Protein AF-A0A0B8PIU2-F1 (afdb_monomer_lite)

Structure (mmCIF, N/CA/C/O backbone):
data_AF-A0A0B8PIU2-F1
#
_entry.id   AF-A0A0B8PIU2-F1
#
loop_
_atom_site.group_PDB
_atom_site.id
_atom_site.type_symbol
_atom_site.label_atom_id
_atom_site.label_alt_id
_atom_site.label_comp_id
_atom_site.label_asym_id
_atom_site.label_entity_id
_atom_site.label_seq_id
_atom_site.pdbx_PDB_ins_code
_atom_site.Cartn_x
_atom_site.Cartn_y
_atom_site.Cartn_z
_atom_site.occupancy
_atom_site.B_iso_or_equiv
_atom_site.auth_seq_id
_atom_site.auth_comp_id
_atom_site.auth_asym_id
_atom_site.aut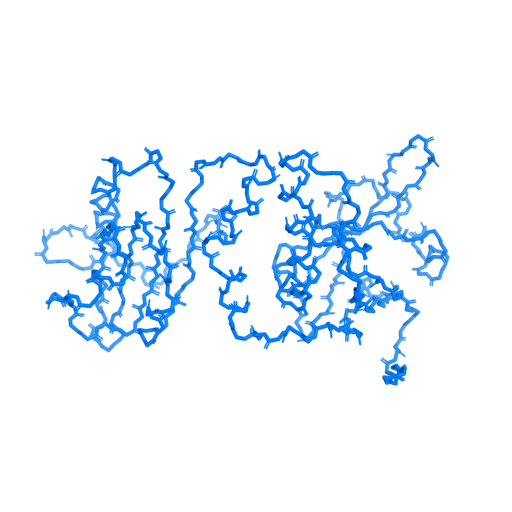h_atom_id
_atom_site.pdbx_PDB_model_num
ATOM 1 N N . MET A 1 1 ? 26.430 -16.589 -3.546 1.00 54.09 1 MET A N 1
ATOM 2 C CA . MET A 1 1 ? 25.134 -16.242 -4.159 1.00 54.09 1 MET A CA 1
ATOM 3 C C . MET A 1 1 ? 25.138 -16.872 -5.537 1.00 54.09 1 MET A C 1
ATOM 5 O O . MET A 1 1 ? 26.042 -16.561 -6.299 1.00 54.09 1 MET A O 1
ATOM 9 N N . ASN A 1 2 ? 24.244 -17.823 -5.802 1.00 61.69 2 ASN A N 1
ATOM 10 C CA . ASN A 1 2 ? 24.264 -18.578 -7.055 1.00 61.69 2 ASN A CA 1
ATOM 11 C C . ASN A 1 2 ? 23.343 -17.903 -8.068 1.00 61.69 2 ASN A C 1
ATOM 13 O O . ASN A 1 2 ? 22.276 -17.410 -7.697 1.00 61.69 2 ASN A O 1
ATOM 17 N N . GLU A 1 3 ? 23.759 -17.872 -9.331 1.00 77.50 3 GLU A N 1
ATOM 18 C CA . GLU A 1 3 ? 22.865 -17.452 -10.402 1.00 77.50 3 GLU A CA 1
ATOM 19 C C . GLU A 1 3 ? 21.640 -18.366 -10.457 1.00 77.50 3 GLU A C 1
ATOM 21 O O . GLU A 1 3 ? 21.721 -19.572 -10.209 1.00 77.50 3 GLU A O 1
ATOM 26 N N . ARG A 1 4 ? 20.484 -17.768 -10.750 1.00 81.81 4 ARG A N 1
ATOM 27 C CA . ARG A 1 4 ? 19.237 -18.508 -10.918 1.00 81.81 4 ARG A CA 1
ATOM 28 C C . ARG A 1 4 ? 19.313 -19.362 -12.177 1.00 81.81 4 ARG A C 1
ATOM 30 O O . ARG A 1 4 ? 19.691 -18.867 -13.233 1.00 81.81 4 ARG A O 1
ATOM 37 N N . SER A 1 5 ? 18.899 -20.618 -12.058 1.00 81.75 5 SER A N 1
ATOM 38 C CA . SER A 1 5 ? 18.760 -21.556 -13.175 1.00 81.75 5 SER A CA 1
ATOM 39 C C . SER A 1 5 ? 17.309 -21.722 -13.644 1.00 81.75 5 SER A C 1
ATOM 41 O O . SER A 1 5 ? 17.068 -22.323 -14.684 1.00 81.75 5 SER A O 1
ATOM 43 N N . ASP A 1 6 ? 16.336 -21.170 -12.913 1.00 86.50 6 ASP A N 1
ATOM 44 C CA . ASP A 1 6 ? 14.891 -21.272 -13.161 1.00 86.50 6 ASP A CA 1
ATOM 45 C C . ASP A 1 6 ? 14.339 -20.106 -14.013 1.00 86.50 6 ASP A C 1
ATOM 47 O O . ASP A 1 6 ? 13.275 -19.543 -13.731 1.00 86.50 6 ASP A O 1
ATOM 51 N N . ILE A 1 7 ? 15.093 -19.710 -15.041 1.00 88.25 7 ILE A N 1
ATOM 52 C CA . ILE A 1 7 ? 14.736 -18.621 -15.959 1.00 88.25 7 ILE A CA 1
ATOM 53 C C . ILE A 1 7 ? 13.899 -19.197 -17.108 1.00 88.25 7 ILE A C 1
ATOM 55 O O . ILE A 1 7 ? 14.338 -20.111 -17.802 1.00 88.25 7 ILE A O 1
ATOM 59 N N . GLU A 1 8 ? 12.695 -18.662 -1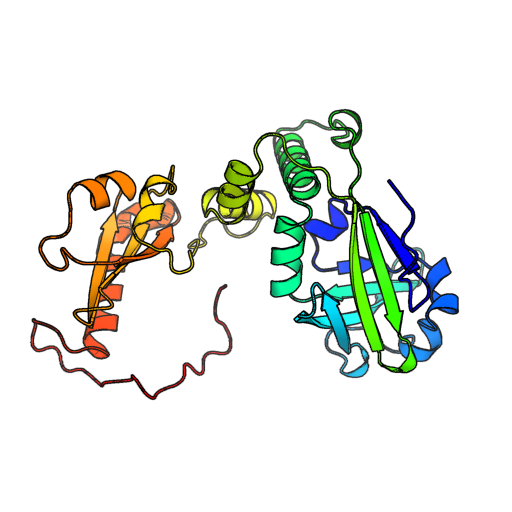7.311 1.00 89.69 8 GLU A N 1
ATOM 60 C CA . GLU A 1 8 ? 11.756 -19.123 -18.346 1.00 89.69 8 GLU A CA 1
ATOM 61 C C . GLU A 1 8 ? 11.767 -18.222 -19.587 1.00 89.69 8 GLU A C 1
ATOM 63 O O . GLU A 1 8 ? 11.553 -18.702 -20.700 1.00 89.69 8 GLU A O 1
ATOM 68 N N . PHE A 1 9 ? 12.011 -16.920 -19.409 1.00 93.31 9 PHE A N 1
ATOM 69 C CA . PHE A 1 9 ? 12.046 -15.936 -20.498 1.00 93.31 9 PHE A CA 1
ATOM 70 C C . PHE A 1 9 ? 13.278 -15.031 -20.381 1.00 93.31 9 PHE A C 1
ATOM 72 O O . PHE A 1 9 ? 13.895 -14.975 -19.316 1.00 93.31 9 PHE A O 1
ATOM 79 N N . PRO A 1 10 ? 13.641 -14.278 -21.439 1.00 93.00 10 PRO A N 1
ATOM 80 C CA . PRO A 1 10 ? 14.762 -13.353 -21.364 1.00 93.00 10 PRO A CA 1
ATOM 81 C C . PRO A 1 10 ? 14.628 -12.395 -20.177 1.00 93.00 10 PRO A C 1
ATOM 83 O O . PRO A 1 10 ? 13.580 -11.773 -19.972 1.00 93.00 10 PRO A O 1
ATOM 86 N N . ILE A 1 11 ? 15.701 -12.299 -19.398 1.00 94.38 11 ILE A N 1
ATOM 87 C CA . ILE A 1 11 ? 15.704 -11.674 -18.079 1.00 94.38 11 ILE A CA 1
ATOM 88 C C . ILE A 1 11 ? 16.286 -10.262 -18.125 1.00 94.38 11 ILE A C 1
ATOM 90 O O . ILE A 1 11 ? 17.325 -10.000 -18.729 1.00 94.38 11 ILE A O 1
ATOM 94 N N . TRP A 1 12 ? 15.643 -9.352 -17.407 1.00 95.75 12 TRP A N 1
ATOM 95 C CA . TRP A 1 12 ? 16.200 -8.072 -17.013 1.00 95.75 12 TRP A CA 1
ATOM 96 C C . TRP A 1 12 ? 16.456 -8.083 -15.513 1.00 95.75 12 TRP A C 1
ATOM 98 O O . TRP A 1 12 ? 15.529 -7.958 -14.711 1.00 95.75 12 TRP A O 1
ATOM 108 N N . ARG A 1 13 ? 17.729 -8.182 -15.124 1.00 94.75 13 ARG A N 1
ATOM 109 C CA . ARG A 1 13 ? 18.128 -7.939 -13.738 1.00 94.75 13 ARG A CA 1
ATOM 110 C C . ARG A 1 13 ? 18.148 -6.439 -13.482 1.00 94.75 13 ARG A C 1
ATOM 112 O O . ARG A 1 13 ? 19.084 -5.734 -13.866 1.00 94.75 13 ARG A O 1
ATOM 119 N N . LYS A 1 14 ? 17.095 -5.937 -12.850 1.00 94.12 14 LYS A N 1
ATOM 120 C CA . LYS A 1 14 ? 16.961 -4.531 -12.490 1.00 94.12 14 LYS A CA 1
ATOM 121 C C . LYS A 1 14 ? 17.438 -4.311 -11.059 1.00 94.12 14 LYS A C 1
ATOM 123 O O . LYS A 1 14 ? 16.937 -4.922 -10.119 1.00 94.12 14 LYS A O 1
ATOM 128 N N . LYS A 1 15 ? 18.344 -3.349 -10.882 1.00 93.38 15 LYS A N 1
ATOM 129 C CA . LYS A 1 15 ? 18.607 -2.755 -9.571 1.00 93.38 15 LYS A CA 1
ATOM 130 C C . LYS A 1 15 ? 17.340 -2.086 -9.037 1.00 93.38 15 LYS A C 1
ATOM 132 O O . LYS A 1 15 ? 16.718 -1.266 -9.726 1.00 93.38 15 LYS A O 1
ATOM 137 N N . VAL A 1 16 ? 17.010 -2.395 -7.791 1.00 92.12 16 VAL A N 1
ATOM 138 C CA . VAL A 1 16 ? 15.945 -1.737 -7.042 1.00 92.12 16 VAL A CA 1
ATOM 139 C C . VAL A 1 16 ? 16.485 -0.437 -6.454 1.00 92.12 16 VAL A C 1
ATOM 141 O O . VAL A 1 16 ? 17.191 -0.424 -5.448 1.00 92.12 16 VAL A O 1
ATOM 144 N N . ASP A 1 17 ? 16.180 0.655 -7.146 1.00 84.81 17 ASP A N 1
ATOM 145 C CA . ASP A 1 17 ? 16.618 2.013 -6.841 1.00 84.81 17 ASP A CA 1
ATOM 146 C C . ASP A 1 17 ? 15.439 2.900 -6.408 1.00 84.81 17 ASP A C 1
ATOM 148 O O . ASP A 1 17 ? 14.273 2.489 -6.413 1.00 84.81 17 ASP A O 1
ATOM 152 N N . GLN A 1 18 ? 15.747 4.153 -6.063 1.00 80.38 18 GLN A N 1
ATOM 153 C CA . GLN A 1 18 ? 14.740 5.154 -5.722 1.00 80.38 18 GLN A CA 1
ATOM 154 C C . GLN A 1 18 ? 13.667 5.300 -6.811 1.00 80.38 18 GLN A C 1
ATOM 156 O O . GLN A 1 18 ? 12.502 5.471 -6.471 1.00 80.38 18 GLN A O 1
ATOM 161 N N . SER A 1 19 ? 14.010 5.227 -8.103 1.00 77.12 19 SER A N 1
ATOM 162 C CA . SER A 1 19 ? 13.018 5.399 -9.176 1.00 77.12 19 SER A CA 1
ATOM 163 C C . SER A 1 19 ? 11.982 4.273 -9.173 1.00 77.12 19 SER A C 1
ATOM 165 O O . SER A 1 19 ? 10.790 4.541 -9.268 1.00 77.12 19 SER A O 1
ATOM 167 N N . PHE A 1 20 ? 12.421 3.033 -8.949 1.00 84.88 20 PHE A N 1
ATOM 168 C CA . PHE A 1 20 ? 11.558 1.852 -8.900 1.00 84.88 20 PHE A CA 1
ATOM 169 C C . PHE A 1 20 ? 10.649 1.805 -7.666 1.00 84.88 20 PHE A C 1
ATOM 171 O O . PHE A 1 20 ? 9.551 1.255 -7.722 1.00 84.88 20 PHE A O 1
ATOM 178 N N . LEU A 1 21 ? 11.115 2.352 -6.538 1.00 83.94 21 LEU A N 1
ATOM 179 C CA . LEU A 1 21 ? 10.380 2.338 -5.269 1.00 83.94 21 LEU A CA 1
ATOM 180 C C . LEU A 1 21 ? 9.580 3.616 -5.010 1.00 83.94 21 LEU A C 1
ATOM 182 O O . LEU A 1 21 ? 8.589 3.568 -4.280 1.00 83.94 21 LEU A O 1
ATOM 186 N N . LYS A 1 22 ? 9.958 4.746 -5.608 1.00 74.62 22 LYS A N 1
ATOM 187 C CA . LYS A 1 22 ? 9.197 5.999 -5.537 1.00 74.62 22 LYS A CA 1
ATOM 188 C C . LYS A 1 22 ? 8.078 6.001 -6.566 1.00 74.62 22 LYS A C 1
ATOM 190 O O . LYS A 1 22 ? 6.918 6.236 -6.227 1.00 74.62 22 LYS A O 1
ATOM 195 N N . GLU A 1 23 ? 8.423 5.734 -7.819 1.00 77.69 23 GLU A N 1
ATOM 196 C CA . GLU A 1 23 ? 7.477 5.771 -8.920 1.00 77.69 23 GLU A CA 1
ATOM 197 C C . GLU A 1 23 ? 6.912 4.374 -9.160 1.00 77.69 23 GLU A C 1
ATOM 199 O O . GLU A 1 23 ? 7.618 3.372 -9.137 1.00 77.69 23 GLU A O 1
ATOM 204 N N . LYS A 1 24 ? 5.614 4.297 -9.458 1.00 85.06 24 LYS A N 1
ATOM 205 C CA . LYS A 1 24 ? 4.961 3.059 -9.918 1.00 85.06 24 LYS A CA 1
ATOM 206 C C . LYS A 1 24 ? 5.300 2.741 -11.378 1.00 85.06 24 LYS A C 1
ATOM 208 O O . LYS A 1 24 ? 4.487 2.148 -12.081 1.00 85.06 24 LYS A O 1
ATOM 213 N N . VAL A 1 25 ? 6.435 3.244 -11.861 1.00 89.62 25 VAL A N 1
ATOM 214 C CA . VAL A 1 25 ? 6.839 3.264 -13.264 1.00 89.62 25 VAL A CA 1
ATOM 215 C C . VAL A 1 25 ? 8.345 3.077 -13.348 1.00 89.62 25 VAL A C 1
ATOM 217 O O . VAL A 1 25 ? 9.104 3.718 -12.630 1.00 89.62 25 VAL A O 1
ATOM 220 N N . THR A 1 26 ? 8.794 2.235 -14.270 1.00 91.56 26 THR A N 1
ATOM 221 C CA . THR A 1 26 ? 10.205 2.106 -14.616 1.00 91.56 26 THR A CA 1
ATOM 222 C C . THR A 1 26 ? 10.380 2.075 -16.134 1.00 91.56 26 THR A C 1
ATOM 224 O O . THR A 1 26 ? 9.565 1.468 -16.833 1.00 91.56 26 THR A O 1
ATOM 227 N N . PRO A 1 27 ? 11.384 2.765 -16.698 1.00 93.19 27 PRO A N 1
ATOM 228 C CA . PRO A 1 27 ? 11.634 2.694 -18.129 1.00 93.19 27 PRO A CA 1
ATOM 229 C C . PRO A 1 27 ? 12.244 1.342 -18.502 1.00 93.19 27 PRO A C 1
ATOM 231 O O . PRO A 1 27 ? 13.207 0.917 -17.869 1.00 93.19 27 PRO A O 1
ATOM 234 N N . ILE A 1 28 ? 11.722 0.696 -19.547 1.00 94.62 28 ILE A N 1
ATOM 235 C CA . ILE A 1 28 ? 12.320 -0.523 -20.103 1.00 94.62 28 ILE A CA 1
ATOM 236 C C . ILE A 1 28 ? 13.555 -0.120 -20.928 1.00 94.62 28 ILE A C 1
ATOM 238 O O . ILE A 1 28 ? 13.409 0.650 -21.888 1.00 94.62 28 ILE A O 1
ATOM 242 N N . PRO A 1 29 ? 14.761 -0.619 -20.593 1.00 94.12 29 PRO A N 1
ATOM 243 C CA . PRO A 1 29 ? 15.977 -0.369 -21.359 1.00 94.12 29 PRO A CA 1
ATOM 244 C C . PRO A 1 29 ? 15.828 -0.691 -22.849 1.00 94.12 29 PRO A C 1
ATOM 246 O O . PRO A 1 29 ? 15.264 -1.720 -23.206 1.00 94.12 29 PRO A O 1
ATOM 249 N N . LYS A 1 30 ? 16.399 0.148 -23.725 1.00 93.62 30 LYS A N 1
ATOM 250 C CA . LYS A 1 30 ? 16.319 -0.035 -25.188 1.00 93.62 30 LYS A CA 1
ATOM 251 C C . LYS A 1 30 ? 16.832 -1.392 -25.668 1.00 93.62 30 LYS A C 1
ATOM 253 O O . LYS A 1 30 ? 16.273 -1.950 -26.600 1.00 93.62 30 LYS A O 1
ATOM 258 N N . TRP A 1 31 ? 17.858 -1.939 -25.016 1.00 94.62 31 TRP A N 1
ATOM 259 C CA . TRP A 1 31 ? 18.416 -3.241 -25.389 1.00 94.62 31 TRP A CA 1
ATOM 260 C C . TRP A 1 31 ? 17.410 -4.393 -25.219 1.00 94.62 31 TRP A C 1
ATOM 262 O O . TRP A 1 31 ? 17.519 -5.396 -25.913 1.00 94.62 31 TRP A O 1
ATOM 272 N N . LEU A 1 32 ? 16.399 -4.238 -24.354 1.00 95.94 32 LEU A N 1
ATOM 273 C CA . LEU A 1 32 ? 15.335 -5.229 -24.173 1.00 95.94 32 LEU A CA 1
ATOM 274 C C . LEU A 1 32 ? 14.224 -5.117 -25.209 1.00 95.94 32 LEU A C 1
ATOM 276 O O . LEU A 1 32 ? 13.432 -6.041 -25.333 1.00 95.94 32 LEU A O 1
ATOM 280 N N . TRP A 1 33 ? 14.127 -4.008 -25.942 1.00 95.06 33 TRP A N 1
ATOM 281 C CA . TRP A 1 33 ? 13.032 -3.806 -26.887 1.00 95.06 33 TRP A CA 1
ATOM 282 C C . TRP A 1 33 ? 12.983 -4.879 -27.978 1.00 95.06 33 TRP A C 1
ATOM 284 O O . TRP A 1 33 ? 11.910 -5.463 -28.136 1.00 95.06 33 TRP A O 1
ATOM 294 N N . PRO A 1 34 ? 14.096 -5.219 -28.661 1.00 95.06 34 PRO A N 1
ATOM 295 C CA . PRO A 1 34 ? 14.089 -6.332 -29.607 1.00 95.06 34 PRO A CA 1
ATOM 296 C C . PRO A 1 34 ? 13.946 -7.689 -28.903 1.00 95.06 34 PRO A C 1
ATOM 298 O O . PRO A 1 34 ? 13.254 -8.568 -29.401 1.00 95.06 34 PRO A O 1
ATOM 301 N N . VAL A 1 35 ? 14.538 -7.857 -27.714 1.00 95.12 35 VAL A N 1
ATOM 302 C CA . VAL A 1 35 ? 14.536 -9.130 -26.964 1.00 95.12 35 VAL A CA 1
ATOM 303 C C . VAL A 1 35 ? 13.132 -9.529 -26.499 1.00 95.12 35 VAL A C 1
ATOM 305 O O . VAL A 1 35 ? 12.772 -10.702 -26.505 1.00 95.12 35 VAL A O 1
ATOM 308 N N . TRP A 1 36 ? 12.332 -8.552 -26.084 1.00 96.56 36 TRP A N 1
ATOM 309 C CA . TRP A 1 36 ? 10.965 -8.734 -25.591 1.00 96.56 36 TRP A CA 1
ATOM 310 C C . TRP A 1 36 ? 9.899 -8.417 -26.638 1.00 96.56 36 TRP A C 1
ATOM 312 O O . TRP A 1 36 ? 8.705 -8.502 -26.343 1.00 96.56 36 TRP A O 1
ATOM 322 N N . ASN A 1 37 ? 10.328 -8.067 -27.849 1.00 95.69 37 ASN A N 1
ATOM 323 C CA . ASN A 1 37 ? 9.476 -7.637 -28.946 1.00 95.69 37 ASN A CA 1
ATOM 324 C C . ASN A 1 37 ? 8.531 -6.475 -28.568 1.00 95.69 37 ASN A C 1
ATOM 326 O O . ASN A 1 37 ? 7.337 -6.464 -28.868 1.00 95.69 37 ASN A O 1
ATOM 330 N N . ILE A 1 38 ? 9.065 -5.498 -27.831 1.00 94.69 38 ILE A N 1
ATOM 331 C CA . ILE A 1 38 ? 8.301 -4.370 -27.280 1.00 94.69 38 ILE A CA 1
ATOM 332 C C . ILE A 1 38 ? 7.775 -3.457 -28.388 1.00 94.69 38 ILE A C 1
ATOM 334 O O . ILE A 1 38 ? 6.665 -2.939 -28.279 1.00 94.69 38 ILE A O 1
ATOM 338 N N . GLU A 1 39 ? 8.561 -3.237 -29.441 1.00 92.75 39 GLU A N 1
ATOM 339 C CA . GLU A 1 39 ? 8.180 -2.331 -30.527 1.00 92.75 39 GLU A CA 1
ATOM 340 C C . GLU A 1 39 ? 7.013 -2.891 -31.342 1.00 92.75 39 GLU A C 1
ATOM 342 O O . GLU A 1 39 ? 6.058 -2.162 -31.602 1.00 92.75 39 GLU A O 1
ATOM 347 N N . GLU A 1 40 ? 7.015 -4.184 -31.661 1.00 93.12 40 GLU A N 1
ATOM 348 C CA . GLU A 1 40 ? 5.885 -4.811 -32.353 1.00 93.12 40 GLU A CA 1
ATOM 349 C C . GLU A 1 40 ? 4.615 -4.784 -31.490 1.00 93.12 40 GLU A C 1
ATOM 351 O O . GLU A 1 40 ? 3.531 -4.469 -31.975 1.00 93.12 40 GLU A O 1
ATOM 356 N N . LEU A 1 41 ? 4.746 -5.054 -30.189 1.00 93.12 41 LEU A N 1
ATOM 357 C CA . LEU A 1 41 ? 3.593 -5.160 -29.297 1.00 93.12 41 LEU A CA 1
ATOM 358 C C . LEU A 1 41 ? 2.988 -3.816 -28.874 1.00 93.12 41 LEU A C 1
ATOM 360 O O . LEU A 1 41 ? 1.781 -3.753 -28.628 1.00 93.12 41 LEU A O 1
ATOM 364 N N . PHE A 1 42 ? 3.813 -2.777 -28.713 1.00 95.06 42 PHE A N 1
ATOM 365 C CA . PHE A 1 42 ? 3.413 -1.555 -28.008 1.00 95.06 42 PHE A CA 1
ATOM 366 C C . PHE A 1 42 ? 3.756 -0.251 -28.739 1.00 95.06 42 PHE A C 1
ATOM 368 O O . PHE A 1 42 ? 3.454 0.808 -28.199 1.00 95.06 42 PHE A O 1
ATOM 375 N N . SER A 1 43 ? 4.363 -0.257 -29.932 1.00 89.81 43 SER A N 1
ATOM 376 C CA . SER A 1 43 ? 4.812 0.984 -30.609 1.00 89.81 43 SER A CA 1
ATOM 377 C C . SER A 1 43 ? 3.722 2.040 -30.830 1.00 89.81 43 SER A C 1
ATOM 379 O O . SER A 1 43 ? 4.039 3.233 -30.842 1.00 89.81 43 SER A O 1
ATOM 381 N N . SER A 1 44 ? 2.462 1.620 -30.980 1.00 90.81 44 SER A N 1
ATOM 382 C CA . SER A 1 44 ? 1.291 2.495 -31.134 1.00 90.81 44 SER A CA 1
ATOM 383 C C . SER A 1 44 ? 0.656 2.934 -29.808 1.00 90.81 44 SER A C 1
ATOM 385 O O . SER A 1 44 ? -0.303 3.700 -29.812 1.00 90.81 44 SER A O 1
ATOM 387 N N . VAL A 1 45 ? 1.144 2.431 -28.674 1.00 93.81 45 VAL A N 1
ATOM 388 C CA . VAL A 1 45 ? 0.559 2.648 -27.350 1.00 93.81 45 VAL A CA 1
ATOM 389 C C . VAL A 1 45 ? 1.260 3.818 -26.670 1.00 93.81 45 VAL A C 1
ATOM 391 O O . VAL A 1 45 ? 2.393 3.686 -26.213 1.00 93.81 45 VAL A O 1
ATOM 394 N N . GLU A 1 46 ? 0.584 4.959 -26.552 1.00 91.88 46 GLU A N 1
ATOM 395 C CA . GLU A 1 46 ? 1.176 6.188 -25.988 1.00 91.88 46 GLU A CA 1
ATOM 396 C C . GLU A 1 46 ? 0.670 6.544 -24.578 1.00 91.88 46 GLU A C 1
ATOM 398 O O . GLU A 1 46 ? 1.151 7.489 -23.948 1.00 91.88 46 GLU A O 1
ATOM 403 N N . SER A 1 47 ? -0.297 5.787 -24.049 1.00 90.06 47 SER A N 1
ATOM 404 C CA . SER A 1 47 ? -0.934 6.069 -22.760 1.00 90.06 47 SER A CA 1
ATOM 405 C C . SER A 1 47 ? -1.284 4.802 -21.981 1.00 90.06 47 SER A C 1
ATOM 407 O O . SER A 1 47 ? -1.640 3.773 -22.547 1.00 90.06 47 SER A O 1
ATOM 409 N N . ILE A 1 48 ? -1.283 4.927 -20.651 1.00 90.00 48 ILE A N 1
ATOM 410 C CA . ILE A 1 48 ? -1.777 3.924 -19.691 1.00 90.00 48 ILE A CA 1
ATOM 411 C C . ILE A 1 48 ? -3.275 3.630 -19.902 1.00 90.00 48 ILE A C 1
ATOM 413 O O . ILE A 1 48 ? -3.752 2.545 -19.574 1.00 90.00 48 ILE A O 1
ATOM 417 N N . SER A 1 49 ? -4.036 4.592 -20.433 1.00 89.94 49 SER A N 1
ATOM 418 C CA . SER A 1 49 ? -5.474 4.435 -20.684 1.00 89.94 49 SER A CA 1
ATOM 419 C C . SER A 1 49 ? -5.793 3.527 -21.872 1.00 89.94 49 SER A C 1
ATOM 421 O O . SER A 1 49 ? -6.928 3.070 -21.987 1.00 89.94 49 SER A O 1
ATOM 423 N N . ASP A 1 50 ? -4.822 3.270 -22.752 1.00 91.81 50 ASP A N 1
ATOM 424 C CA . ASP A 1 50 ? -5.003 2.382 -23.896 1.00 91.81 50 ASP A CA 1
ATOM 425 C C . ASP A 1 50 ? -5.193 0.937 -23.411 1.00 91.81 50 ASP A C 1
ATOM 427 O O . ASP A 1 50 ? -4.433 0.428 -22.583 1.00 91.81 50 ASP A O 1
ATOM 431 N N . VAL A 1 51 ? -6.203 0.251 -23.939 1.00 91.62 51 VAL A N 1
ATOM 432 C CA . VAL A 1 51 ? -6.479 -1.155 -23.624 1.00 91.62 51 VAL A CA 1
ATOM 433 C C . VAL A 1 51 ? -5.297 -2.047 -24.007 1.00 91.62 51 VAL A C 1
ATOM 435 O O . VAL A 1 51 ? -4.985 -2.983 -23.268 1.00 91.62 51 VAL A O 1
ATOM 438 N N . ASN A 1 52 ? -4.595 -1.723 -25.094 1.00 94.00 52 ASN A N 1
ATOM 439 C CA . ASN A 1 52 ? -3.441 -2.473 -25.582 1.00 94.00 52 ASN A CA 1
ATOM 440 C C . ASN A 1 52 ? -2.200 -2.318 -24.700 1.00 94.00 52 ASN A C 1
ATOM 442 O O . ASN A 1 52 ? -1.314 -3.167 -24.765 1.00 94.00 52 ASN A O 1
ATOM 446 N N . SER A 1 53 ? -2.159 -1.300 -23.834 1.00 95.56 53 SER A N 1
ATOM 447 C CA . SER A 1 53 ? -1.072 -1.130 -22.865 1.00 95.56 53 SER A CA 1
ATOM 448 C C . SER A 1 53 ? -1.077 -2.202 -21.777 1.00 95.56 53 SER A C 1
ATOM 450 O O . SER A 1 53 ? -0.051 -2.434 -21.143 1.00 95.56 53 SER A O 1
ATOM 452 N N . LYS A 1 54 ? -2.222 -2.850 -21.525 1.00 96.81 54 LYS A N 1
ATOM 453 C CA . LYS A 1 54 ? -2.413 -3.723 -20.365 1.00 96.81 54 LYS A CA 1
ATOM 454 C C . LYS A 1 54 ? -1.553 -4.978 -20.450 1.00 96.81 54 LYS A C 1
ATOM 456 O O . LYS A 1 54 ? -1.578 -5.715 -21.436 1.00 96.81 54 LYS A O 1
ATOM 461 N N . VAL A 1 55 ? -0.872 -5.260 -19.348 1.00 97.62 55 VAL A N 1
ATOM 462 C CA . VAL A 1 55 ? -0.073 -6.467 -19.140 1.00 97.62 55 VAL A CA 1
ATOM 463 C C . VAL A 1 55 ? -0.414 -7.088 -17.791 1.00 97.62 55 VAL A C 1
ATOM 465 O O . VAL A 1 55 ? -0.905 -6.420 -16.874 1.00 97.62 55 VAL A O 1
ATOM 468 N N . SER A 1 56 ? -0.156 -8.384 -17.661 1.00 97.81 56 SER A N 1
ATOM 469 C CA . SER A 1 56 ? -0.245 -9.074 -16.374 1.00 97.81 56 SER A CA 1
ATOM 470 C C . SER A 1 56 ? 1.136 -9.233 -15.755 1.00 97.81 56 SER A C 1
ATOM 472 O O . SER A 1 56 ? 2.140 -9.266 -16.462 1.00 97.81 56 SER A O 1
ATOM 474 N N . ILE A 1 57 ? 1.191 -9.311 -14.430 1.00 98.19 57 ILE A N 1
ATOM 475 C CA . ILE A 1 57 ? 2.426 -9.497 -13.670 1.00 98.19 57 ILE A CA 1
ATOM 476 C C . ILE A 1 57 ? 2.191 -10.634 -12.681 1.00 98.19 57 ILE A C 1
ATOM 478 O O . ILE A 1 57 ? 1.167 -10.658 -12.002 1.00 98.19 57 ILE A O 1
ATOM 482 N N . VAL A 1 58 ? 3.120 -11.577 -12.578 1.00 97.56 58 VAL A N 1
ATOM 483 C CA . VAL A 1 58 ? 3.115 -12.607 -11.536 1.00 97.56 58 VAL A CA 1
ATOM 484 C C . VAL A 1 58 ? 4.286 -12.363 -10.599 1.00 97.56 58 VAL A C 1
ATOM 486 O O . VAL A 1 58 ? 5.434 -12.284 -11.031 1.00 97.56 58 VAL A O 1
ATOM 489 N N . PHE A 1 59 ? 3.982 -12.261 -9.308 1.00 95.94 59 PHE A N 1
ATOM 490 C CA . PHE A 1 59 ? 4.961 -12.114 -8.237 1.00 95.94 59 PHE A CA 1
ATOM 491 C C . PHE A 1 59 ? 4.530 -12.970 -7.044 1.00 95.94 59 PHE A C 1
ATOM 493 O O . PHE A 1 59 ? 3.388 -12.873 -6.594 1.00 95.94 59 PHE A O 1
ATOM 500 N N . GLU A 1 60 ? 5.412 -13.852 -6.563 1.00 91.69 60 GLU A N 1
ATOM 501 C CA . GLU A 1 60 ? 5.131 -14.799 -5.466 1.00 91.69 60 GLU A CA 1
ATOM 502 C C . GLU A 1 60 ? 3.817 -15.585 -5.650 1.00 91.69 60 GLU A C 1
ATOM 504 O O . GLU A 1 60 ? 3.000 -15.700 -4.737 1.00 91.69 60 GLU A O 1
ATOM 509 N N . LYS A 1 61 ? 3.594 -16.109 -6.866 1.00 92.25 61 LYS A N 1
ATOM 510 C CA . LYS A 1 61 ? 2.381 -16.854 -7.272 1.00 92.25 61 LYS A CA 1
ATOM 511 C C . LYS A 1 61 ? 1.076 -16.039 -7.237 1.00 92.25 61 LYS A C 1
ATOM 513 O O . LYS A 1 61 ? 0.010 -16.592 -7.494 1.00 92.25 61 LYS A O 1
ATOM 518 N N . LYS A 1 62 ? 1.137 -14.733 -6.964 1.00 95.56 62 LYS A N 1
ATOM 519 C CA . LYS A 1 62 ? -0.004 -13.813 -7.038 1.00 95.56 62 LYS A CA 1
ATOM 520 C C . LYS A 1 62 ? 0.029 -13.030 -8.344 1.00 95.56 62 LYS A C 1
ATOM 522 O O . LYS A 1 62 ? 1.099 -12.675 -8.837 1.00 95.56 62 LYS A O 1
ATOM 527 N N . LYS A 1 63 ? -1.157 -12.771 -8.896 1.00 96.62 63 LYS A N 1
ATOM 528 C CA . LYS A 1 63 ? -1.340 -12.014 -10.135 1.00 96.62 63 LYS A CA 1
ATOM 529 C C . LYS A 1 63 ? -1.633 -10.548 -9.823 1.00 96.62 63 LYS A C 1
ATOM 531 O O . LYS A 1 63 ? -2.475 -10.258 -8.979 1.00 96.62 63 LYS A O 1
ATOM 536 N N . TYR A 1 64 ? -0.963 -9.672 -10.555 1.00 97.06 64 TYR A N 1
ATOM 537 C CA . TYR A 1 64 ? -1.102 -8.224 -10.537 1.00 97.06 64 TYR A CA 1
ATOM 538 C C . TYR A 1 64 ? -1.218 -7.694 -11.969 1.00 97.06 64 TYR A C 1
ATOM 540 O O . TYR A 1 64 ? -1.060 -8.443 -12.943 1.00 97.06 64 TYR A O 1
ATOM 548 N N . PHE A 1 65 ? -1.469 -6.396 -12.098 1.00 96.44 65 PHE A N 1
ATOM 549 C CA . PHE A 1 65 ? -1.612 -5.722 -13.387 1.00 96.44 65 PHE A CA 1
ATOM 550 C C . PHE A 1 65 ? -0.668 -4.532 -13.545 1.00 96.44 65 PHE A C 1
ATOM 552 O O . PHE A 1 65 ? -0.261 -3.881 -12.578 1.00 96.44 65 PHE A O 1
ATOM 559 N N . GLY A 1 66 ? -0.344 -4.243 -14.800 1.00 96.12 66 GLY A N 1
ATOM 560 C CA . GLY A 1 66 ? 0.462 -3.097 -15.183 1.00 96.12 66 GLY A CA 1
ATOM 561 C C . GLY A 1 66 ? 0.174 -2.640 -16.602 1.00 96.12 66 GLY A C 1
ATOM 562 O O . GLY A 1 66 ? -0.713 -3.175 -17.276 1.00 96.12 66 GLY A O 1
ATOM 563 N N . ASN A 1 67 ? 0.947 -1.658 -17.056 1.00 97.12 67 ASN A N 1
ATOM 564 C CA . ASN A 1 67 ? 0.826 -1.100 -18.392 1.00 97.12 67 ASN A CA 1
ATOM 565 C C . ASN A 1 67 ? 2.202 -0.859 -19.018 1.00 97.12 67 ASN A C 1
ATOM 567 O O . ASN A 1 67 ? 3.114 -0.371 -18.352 1.00 97.12 67 ASN A O 1
ATOM 571 N N . VAL A 1 68 ? 2.338 -1.156 -20.308 1.00 97.19 68 VAL A N 1
ATOM 572 C CA . VAL A 1 68 ? 3.510 -0.819 -21.124 1.00 97.19 68 VAL A CA 1
ATOM 573 C C . VAL A 1 68 ? 3.095 0.194 -22.183 1.00 97.19 68 VAL A C 1
ATOM 575 O O . VAL A 1 68 ? 2.109 -0.018 -22.884 1.00 97.19 68 VAL A O 1
ATOM 578 N N . TYR A 1 69 ? 3.810 1.314 -22.267 1.00 95.75 69 TYR A N 1
ATOM 579 C CA . TYR A 1 69 ? 3.483 2.403 -23.188 1.00 95.75 69 TYR A CA 1
ATOM 580 C C . TYR A 1 69 ? 4.717 3.239 -23.536 1.00 95.75 69 TYR A C 1
ATOM 582 O O . TYR A 1 69 ? 5.646 3.387 -22.736 1.00 95.75 69 TYR A O 1
ATOM 590 N N . PHE A 1 70 ? 4.726 3.821 -24.729 1.00 95.38 70 PHE A N 1
ATOM 591 C CA . PHE A 1 70 ? 5.740 4.766 -25.170 1.00 95.38 70 PHE A CA 1
ATOM 592 C C . PHE A 1 70 ? 5.372 6.195 -24.795 1.00 95.38 70 PHE A C 1
ATOM 594 O O . PHE A 1 70 ? 4.221 6.547 -24.572 1.00 95.38 70 PHE A O 1
ATOM 601 N N . SER A 1 71 ? 6.387 7.045 -24.692 1.00 91.50 71 SER A N 1
ATOM 602 C CA . SER A 1 71 ? 6.195 8.444 -24.331 1.00 91.50 71 SER A CA 1
ATOM 603 C C . SER A 1 71 ? 7.304 9.338 -24.867 1.00 91.50 71 SER A C 1
ATOM 605 O O . SER A 1 71 ? 8.446 8.906 -25.037 1.00 91.50 71 SER A O 1
ATOM 607 N N . GLN A 1 72 ? 6.925 10.593 -25.117 1.00 88.25 72 GLN A N 1
ATOM 608 C CA . GLN A 1 72 ? 7.757 11.697 -25.598 1.00 88.25 72 GLN A CA 1
ATOM 609 C C . GLN A 1 72 ? 8.924 12.053 -24.661 1.00 88.25 72 GLN A C 1
ATOM 611 O O . GLN A 1 72 ? 8.667 12.348 -23.493 1.00 88.25 72 GLN A O 1
ATOM 616 N N . ARG A 1 73 ? 10.177 12.125 -25.135 1.00 82.12 73 ARG A N 1
ATOM 617 C CA . ARG A 1 73 ? 11.260 12.901 -24.496 1.00 82.12 73 ARG A CA 1
ATOM 618 C C . ARG A 1 73 ? 12.076 13.649 -25.548 1.00 82.12 73 ARG A C 1
ATOM 620 O O . ARG A 1 73 ? 12.120 13.243 -26.702 1.00 82.12 73 ARG A O 1
ATOM 627 N N . LYS A 1 74 ? 12.789 14.703 -25.126 1.00 77.81 74 LYS A N 1
ATOM 628 C CA . LYS A 1 74 ? 13.719 15.459 -25.991 1.00 77.81 74 LYS A CA 1
ATOM 629 C C . LYS A 1 74 ? 14.789 14.564 -26.640 1.00 77.81 74 LYS A C 1
ATOM 631 O O . LYS A 1 74 ? 15.206 14.831 -27.754 1.00 77.81 74 LYS A O 1
ATOM 636 N N . SER A 1 75 ? 15.201 13.492 -25.957 1.00 78.31 75 SER A N 1
ATOM 637 C CA . SER A 1 75 ? 16.159 12.486 -26.443 1.00 78.31 75 SER A CA 1
ATOM 638 C C . SER A 1 75 ? 15.512 11.294 -27.177 1.00 78.31 75 SER A C 1
ATOM 640 O O . SER A 1 75 ? 16.191 10.311 -27.476 1.00 78.31 75 SER A O 1
ATOM 642 N N . GLY A 1 76 ? 14.204 11.368 -27.461 1.00 85.38 76 GLY A N 1
ATOM 643 C CA . GLY A 1 76 ? 13.437 10.403 -28.251 1.00 85.38 76 GLY A CA 1
ATOM 644 C C . GLY A 1 76 ? 12.445 9.531 -27.466 1.00 85.38 76 GL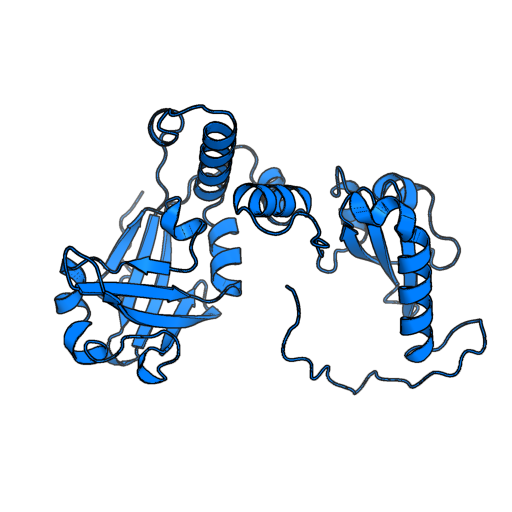Y A C 1
ATOM 645 O O . GLY A 1 76 ? 12.076 9.821 -26.327 1.00 85.38 76 GLY A O 1
ATOM 646 N N . LYS A 1 77 ? 12.041 8.433 -28.121 1.00 88.75 77 LYS A N 1
ATOM 647 C CA . LYS A 1 77 ? 11.297 7.259 -27.620 1.00 88.75 77 LYS A CA 1
ATOM 648 C C . LYS A 1 77 ? 11.682 6.801 -26.206 1.00 88.75 77 LYS A C 1
ATOM 650 O O . LYS A 1 77 ? 12.812 6.336 -26.062 1.00 88.75 77 LYS A O 1
ATOM 655 N N . ILE A 1 78 ? 10.792 6.796 -25.204 1.00 92.31 78 ILE A N 1
ATOM 656 C CA . ILE A 1 78 ? 10.994 5.969 -23.994 1.00 92.31 78 ILE A CA 1
ATOM 657 C C . ILE A 1 78 ? 9.803 5.047 -23.724 1.00 92.31 78 ILE A C 1
ATOM 659 O O . ILE A 1 78 ? 8.669 5.510 -23.598 1.00 92.31 78 ILE A O 1
ATOM 663 N N . CYS A 1 79 ? 10.084 3.748 -23.616 1.00 94.62 79 CYS A N 1
ATOM 664 C CA . CYS A 1 79 ? 9.123 2.733 -23.204 1.00 94.62 79 CYS A CA 1
ATOM 665 C C . CYS A 1 79 ? 9.052 2.701 -21.678 1.00 94.62 79 CYS A C 1
ATOM 667 O O . CYS A 1 79 ? 10.072 2.533 -21.004 1.00 94.62 79 CYS A O 1
ATOM 669 N N . ARG A 1 80 ? 7.858 2.876 -21.125 1.00 94.00 80 ARG A N 1
ATOM 670 C CA . ARG A 1 80 ? 7.585 2.875 -19.691 1.00 94.00 80 ARG A CA 1
ATOM 671 C C . ARG A 1 80 ? 6.776 1.649 -19.331 1.00 94.00 80 ARG A C 1
ATOM 673 O O . ARG A 1 80 ? 5.846 1.289 -20.042 1.00 94.00 80 ARG A O 1
ATOM 680 N N . PHE A 1 81 ? 7.126 1.054 -18.204 1.00 95.19 81 PHE A N 1
ATOM 681 C CA . PHE A 1 81 ? 6.394 -0.033 -17.590 1.00 95.19 81 PHE A CA 1
ATOM 682 C C . PHE A 1 81 ? 5.883 0.424 -16.232 1.00 95.19 81 PHE A C 1
ATOM 684 O O . PHE A 1 81 ? 6.677 0.702 -15.333 1.00 95.19 81 PHE A O 1
ATOM 691 N N . SER A 1 82 ? 4.566 0.538 -16.101 1.00 94.00 82 SER A N 1
ATOM 692 C CA . SER A 1 82 ? 3.898 0.861 -14.848 1.00 94.00 82 SER A CA 1
ATOM 693 C C . SER A 1 82 ? 3.217 -0.356 -14.240 1.00 94.00 82 SER A C 1
ATOM 695 O O . SER A 1 82 ? 2.856 -1.301 -14.940 1.00 94.00 82 SER A O 1
ATOM 697 N N . PHE A 1 83 ? 3.022 -0.333 -12.926 1.00 93.25 83 PHE A N 1
ATOM 698 C CA . PHE A 1 83 ? 2.344 -1.396 -12.193 1.00 93.25 83 PHE A CA 1
ATOM 699 C C . PHE A 1 83 ? 1.461 -0.841 -11.077 1.00 93.25 83 PHE A C 1
ATOM 701 O O . PHE A 1 83 ? 1.604 0.295 -10.621 1.00 93.25 83 PHE A O 1
ATOM 708 N N . GLU A 1 84 ? 0.490 -1.640 -10.656 1.00 91.12 84 GLU A N 1
ATOM 709 C CA . GLU A 1 84 ? -0.516 -1.205 -9.699 1.00 91.12 84 GLU A CA 1
ATOM 710 C C . GLU A 1 84 ? 0.010 -1.023 -8.263 1.00 91.12 84 GLU A C 1
ATOM 712 O O . GLU A 1 84 ? 1.009 -1.607 -7.837 1.00 91.12 84 GLU A O 1
ATOM 717 N N . GLN A 1 85 ? -0.718 -0.218 -7.479 1.00 84.81 85 GLN A N 1
ATOM 718 C CA . GLN A 1 85 ? -0.359 0.105 -6.093 1.00 84.81 85 GLN A CA 1
ATOM 719 C C . GLN A 1 85 ? -0.171 -1.126 -5.185 1.00 84.81 85 GLN A C 1
ATOM 721 O O . GLN A 1 85 ? 0.778 -1.108 -4.405 1.00 84.81 85 GLN A O 1
ATOM 726 N N . PRO A 1 86 ? -1.011 -2.182 -5.247 1.00 86.25 86 PRO A N 1
ATOM 727 C CA . PRO A 1 86 ? -0.801 -3.379 -4.433 1.00 86.25 86 PRO A CA 1
ATOM 728 C C . PRO A 1 86 ? 0.578 -4.018 -4.624 1.00 86.25 86 PRO A C 1
ATOM 730 O O . PRO A 1 86 ? 1.241 -4.324 -3.636 1.00 86.25 86 PRO A O 1
ATOM 733 N N . LEU A 1 87 ? 1.034 -4.163 -5.874 1.00 91.38 87 LEU A N 1
ATOM 734 C CA . LEU A 1 87 ? 2.362 -4.705 -6.158 1.00 91.38 87 LEU A CA 1
ATOM 735 C C . LEU A 1 87 ? 3.454 -3.758 -5.652 1.00 91.38 87 LEU A C 1
ATOM 737 O O . LEU A 1 87 ? 4.400 -4.200 -5.008 1.00 91.38 87 LEU A O 1
ATOM 741 N N . HIS A 1 88 ? 3.297 -2.453 -5.880 1.00 89.50 88 HIS A N 1
ATOM 742 C CA . HIS A 1 88 ? 4.246 -1.437 -5.414 1.00 89.50 88 HIS A CA 1
ATOM 743 C C . HIS A 1 88 ? 4.461 -1.465 -3.897 1.00 89.50 88 HIS A C 1
ATOM 745 O O . HIS A 1 88 ? 5.600 -1.422 -3.438 1.00 89.50 88 HIS A O 1
ATOM 751 N N . SER A 1 89 ? 3.385 -1.594 -3.118 1.00 84.31 89 SER A N 1
ATOM 752 C CA . SER A 1 89 ? 3.461 -1.711 -1.658 1.00 84.31 89 SER A CA 1
ATOM 753 C C . SER A 1 89 ? 4.232 -2.958 -1.221 1.00 84.31 89 SER A C 1
ATOM 755 O O . SER A 1 89 ? 5.100 -2.868 -0.358 1.00 84.31 89 SER A O 1
ATOM 757 N N . ILE A 1 90 ? 3.989 -4.100 -1.867 1.00 88.38 90 ILE A N 1
ATOM 758 C CA . ILE A 1 90 ? 4.702 -5.347 -1.560 1.00 88.38 90 ILE A CA 1
ATOM 759 C C . ILE A 1 90 ? 6.185 -5.237 -1.935 1.00 88.38 90 ILE A C 1
ATOM 761 O O . ILE A 1 90 ? 7.045 -5.713 -1.199 1.00 88.38 90 ILE A O 1
ATOM 765 N N . LEU A 1 91 ? 6.513 -4.584 -3.052 1.00 90.94 91 LEU A N 1
ATOM 766 C CA . LEU A 1 91 ? 7.904 -4.370 -3.459 1.00 90.94 91 LEU A CA 1
ATOM 767 C C . LEU A 1 91 ? 8.670 -3.508 -2.445 1.00 90.94 91 LEU A C 1
ATOM 769 O O . LEU A 1 91 ? 9.816 -3.831 -2.145 1.00 90.94 91 LEU A O 1
ATOM 773 N N . LYS A 1 92 ? 8.039 -2.478 -1.860 1.00 87.44 92 LYS A N 1
ATOM 774 C CA . LYS A 1 92 ? 8.632 -1.693 -0.759 1.00 87.44 92 LYS A CA 1
ATOM 775 C C . LYS A 1 92 ? 8.923 -2.546 0.480 1.00 87.44 92 LYS A C 1
ATOM 777 O O . LYS A 1 92 ? 9.947 -2.347 1.122 1.00 87.44 92 LYS A O 1
ATOM 782 N N . GLU A 1 93 ? 8.056 -3.505 0.804 1.00 85.19 93 GLU A N 1
ATOM 783 C CA . GLU A 1 93 ? 8.281 -4.439 1.918 1.00 85.19 93 GLU A CA 1
ATOM 784 C C . GLU A 1 93 ? 9.403 -5.447 1.622 1.00 85.19 93 GLU A C 1
ATOM 786 O O . GLU A 1 93 ? 10.169 -5.802 2.516 1.00 85.19 93 GLU A O 1
ATOM 791 N N . LYS A 1 94 ? 9.512 -5.924 0.375 1.00 88.62 94 LYS A N 1
ATOM 792 C CA . LYS A 1 94 ? 10.517 -6.923 -0.033 1.00 88.62 94 LYS A CA 1
ATOM 793 C C . LYS A 1 94 ? 11.916 -6.342 -0.203 1.00 88.62 94 LYS A C 1
ATOM 795 O O . LYS A 1 94 ? 12.886 -7.033 0.106 1.00 88.62 94 LYS A O 1
ATOM 800 N N . PHE A 1 95 ? 11.996 -5.101 -0.676 1.00 90.88 95 PHE A N 1
ATOM 801 C CA . PHE A 1 95 ? 13.224 -4.333 -0.899 1.00 90.88 95 PHE A CA 1
ATOM 802 C C . PHE A 1 95 ? 13.322 -3.190 0.107 1.00 90.88 95 PHE A C 1
ATOM 804 O O . PHE A 1 95 ? 13.415 -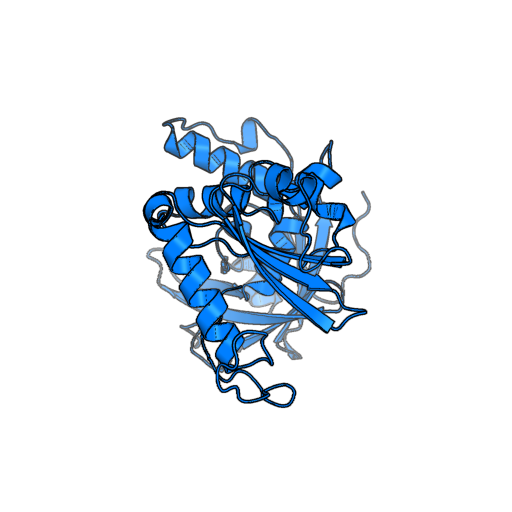2.002 -0.217 1.00 90.88 95 PHE A O 1
ATOM 811 N N . LEU A 1 96 ? 13.199 -3.594 1.366 1.00 86.62 96 LEU A N 1
ATOM 812 C CA . LEU A 1 96 ? 13.066 -2.727 2.521 1.00 86.62 96 LEU A CA 1
ATOM 813 C C . LEU A 1 96 ? 14.273 -1.814 2.707 1.00 86.62 96 LEU A C 1
ATOM 815 O O . LEU A 1 96 ? 14.112 -0.630 2.993 1.00 86.62 96 LEU A O 1
ATOM 819 N N . MET A 1 97 ? 15.477 -2.351 2.512 1.00 88.56 97 MET A N 1
ATOM 820 C CA . MET A 1 97 ? 16.704 -1.579 2.662 1.00 88.56 97 MET A CA 1
ATOM 821 C C . MET A 1 97 ? 16.795 -0.503 1.583 1.00 88.56 97 MET A C 1
ATOM 823 O O . MET A 1 97 ? 17.014 0.664 1.916 1.00 88.56 97 MET A O 1
ATOM 827 N N . SER A 1 98 ? 16.541 -0.836 0.312 1.00 91.12 98 SER A N 1
ATOM 828 C CA . SER A 1 98 ? 16.485 0.171 -0.753 1.00 91.12 98 SER A CA 1
ATOM 829 C C . SER A 1 98 ? 15.379 1.200 -0.519 1.00 91.12 98 SER A C 1
ATOM 831 O O . SER A 1 98 ? 15.584 2.376 -0.826 1.00 91.12 98 SER A O 1
ATOM 833 N N . TYR A 1 99 ? 14.238 0.808 0.060 1.00 88.12 99 TYR A N 1
ATOM 834 C CA . TYR A 1 99 ? 13.179 1.756 0.410 1.00 88.12 99 TYR A CA 1
ATOM 835 C C . TYR A 1 99 ? 13.622 2.730 1.508 1.00 88.12 99 TYR A C 1
ATOM 837 O O . TYR A 1 99 ? 13.491 3.941 1.331 1.00 88.12 99 TYR A O 1
ATOM 845 N N . MET A 1 100 ? 14.223 2.233 2.591 1.00 85.69 100 MET A N 1
ATOM 846 C CA . MET A 1 100 ? 14.737 3.065 3.685 1.00 85.69 100 MET A CA 1
ATOM 847 C C . MET A 1 100 ? 15.851 4.001 3.217 1.00 85.69 100 MET A C 1
ATOM 849 O O . MET A 1 100 ? 15.797 5.195 3.494 1.00 85.69 100 MET A O 1
ATOM 853 N N . ARG A 1 101 ? 16.809 3.504 2.423 1.00 89.00 101 ARG A N 1
ATOM 854 C CA . ARG A 1 101 ? 17.856 4.345 1.820 1.00 89.00 101 ARG A CA 1
ATOM 855 C C . ARG A 1 101 ? 17.266 5.422 0.908 1.00 89.00 101 ARG A C 1
ATOM 857 O O . ARG A 1 101 ? 17.749 6.551 0.893 1.00 89.00 101 ARG A O 1
ATOM 864 N N . SER A 1 102 ? 16.209 5.095 0.161 1.00 88.12 102 SER A N 1
ATOM 865 C CA . SER A 1 102 ? 15.492 6.076 -0.656 1.00 88.12 102 SER A CA 1
ATOM 866 C C . SER A 1 102 ? 14.827 7.159 0.198 1.00 88.12 102 SER A C 1
ATOM 868 O O . SER A 1 102 ? 14.886 8.325 -0.189 1.00 88.12 102 SER A O 1
ATOM 870 N N . LEU A 1 103 ? 14.190 6.804 1.320 1.00 84.75 103 LEU A N 1
ATOM 871 C CA . LEU A 1 103 ? 13.592 7.774 2.247 1.00 84.75 103 LEU A CA 1
ATOM 872 C C . LEU A 1 103 ? 14.666 8.662 2.888 1.00 84.75 103 LEU A C 1
ATOM 874 O O . LEU A 1 103 ? 14.553 9.883 2.834 1.00 84.75 103 LEU A O 1
ATOM 878 N N . GLU A 1 104 ? 15.744 8.064 3.397 1.00 86.19 104 GLU A N 1
ATOM 879 C CA . GLU A 1 104 ? 16.878 8.773 4.002 1.00 86.19 104 GLU A CA 1
ATOM 880 C C . GLU A 1 104 ? 17.499 9.783 3.029 1.00 86.19 104 GLU A C 1
ATOM 882 O O . GLU A 1 104 ? 17.622 10.970 3.332 1.00 86.19 104 GLU A O 1
ATOM 887 N N . GLY A 1 105 ? 17.808 9.349 1.803 1.00 86.06 105 GLY A N 1
ATOM 888 C CA . GLY A 1 105 ? 18.359 10.240 0.784 1.00 86.06 105 GLY A CA 1
ATOM 889 C C . GLY A 1 105 ? 17.402 11.372 0.396 1.00 86.06 105 GLY A C 1
ATOM 890 O O . GLY A 1 105 ? 17.834 12.423 -0.071 1.00 86.06 105 GLY A O 1
ATOM 891 N N . GLN A 1 106 ? 16.088 11.195 0.550 1.00 82.00 106 GLN A N 1
ATOM 892 C CA . GLN A 1 106 ? 15.128 12.279 0.342 1.00 82.00 106 GLN A CA 1
ATOM 893 C C . GLN A 1 106 ? 15.064 13.243 1.534 1.00 82.00 106 GLN A C 1
ATOM 895 O O . GLN A 1 106 ? 15.078 14.451 1.302 1.00 82.00 106 GLN A O 1
ATOM 900 N N . LEU A 1 107 ? 15.064 12.739 2.772 1.00 82.75 107 LEU A N 1
ATOM 901 C CA . LEU A 1 107 ? 15.105 13.564 3.984 1.00 82.75 107 LEU A CA 1
ATOM 902 C C . LEU A 1 107 ? 16.338 14.470 3.993 1.00 82.75 107 LEU A C 1
ATOM 904 O O . LEU A 1 107 ? 16.213 15.683 4.150 1.00 82.75 107 LEU A O 1
ATOM 908 N N . ARG A 1 108 ? 17.513 13.915 3.698 1.00 84.06 108 ARG A N 1
ATOM 909 C CA . ARG A 1 108 ? 18.765 14.676 3.591 1.00 84.06 108 ARG A CA 1
ATOM 910 C C . ARG A 1 108 ? 18.704 15.780 2.542 1.00 84.06 108 ARG A C 1
ATOM 912 O O . ARG A 1 108 ? 19.028 16.928 2.835 1.00 84.06 108 ARG A O 1
ATOM 919 N N . ARG A 1 109 ? 18.185 15.468 1.347 1.00 83.62 109 ARG A N 1
ATOM 920 C CA . ARG A 1 109 ? 17.965 16.476 0.295 1.00 83.62 109 ARG A CA 1
ATOM 921 C C . ARG A 1 109 ? 17.012 17.581 0.738 1.00 83.62 109 ARG A C 1
ATOM 923 O O . ARG A 1 109 ? 17.269 18.738 0.421 1.00 83.62 109 ARG A O 1
ATOM 930 N N . SER A 1 110 ? 15.952 17.247 1.476 1.00 78.88 110 SER A N 1
ATOM 931 C CA . SER A 1 110 ? 15.029 18.250 2.027 1.00 78.88 110 SER A CA 1
ATOM 932 C C . SER A 1 110 ? 15.685 19.142 3.089 1.00 78.88 110 SER A C 1
ATOM 934 O O . SER A 1 110 ? 15.364 20.323 3.170 1.00 78.88 110 SER A O 1
ATOM 936 N N . SER A 1 111 ? 16.672 18.617 3.820 1.00 79.06 111 SER A N 1
ATOM 937 C CA . SER A 1 111 ? 17.500 19.357 4.783 1.00 79.06 111 SER A CA 1
ATOM 938 C C . SER A 1 111 ? 18.677 20.115 4.145 1.00 79.06 111 SER A C 1
ATOM 940 O O . SER A 1 111 ? 19.453 20.749 4.854 1.00 79.06 111 SER A O 1
ATOM 942 N N . GLY A 1 112 ? 18.826 20.074 2.815 1.00 80.38 112 GLY A N 1
ATOM 943 C CA . GLY A 1 112 ? 19.876 20.785 2.077 1.00 80.38 112 GLY A CA 1
ATOM 944 C C . GLY A 1 112 ? 21.171 19.997 1.843 1.00 80.38 112 GLY A C 1
ATOM 945 O O . GLY A 1 112 ? 22.082 20.511 1.189 1.00 80.38 112 GLY A O 1
ATOM 946 N N . GLU A 1 113 ? 21.260 18.748 2.301 1.00 84.12 113 GLU A N 1
ATOM 947 C CA . GLU A 1 113 ? 22.397 17.870 2.022 1.00 84.12 113 GLU A CA 1
ATOM 948 C C . GLU A 1 113 ? 22.336 17.334 0.583 1.00 84.12 113 GLU A C 1
ATOM 950 O O . GLU A 1 113 ? 21.301 16.865 0.106 1.00 84.12 113 GLU A O 1
ATOM 955 N N . LYS A 1 114 ? 23.466 17.387 -0.131 1.00 77.88 114 LYS A N 1
ATOM 956 C CA . LYS A 1 114 ? 23.562 16.987 -1.550 1.00 77.88 114 LYS A CA 1
ATOM 957 C C . LYS A 1 114 ? 24.376 15.716 -1.783 1.00 77.88 114 LYS A C 1
ATOM 959 O O . LYS A 1 114 ? 24.704 15.415 -2.928 1.00 77.88 114 LYS A O 1
ATOM 964 N N . VAL A 1 115 ? 24.736 15.004 -0.719 1.00 81.62 115 VAL A N 1
ATOM 965 C CA . VAL A 1 115 ? 25.587 13.819 -0.837 1.00 81.62 115 VAL A CA 1
ATOM 966 C C . VAL A 1 115 ? 24.819 12.678 -1.502 1.00 81.62 115 VAL A C 1
ATOM 968 O O . VAL A 1 115 ? 23.613 12.510 -1.297 1.00 81.62 115 VAL A O 1
ATOM 971 N N . ASP A 1 116 ? 25.520 11.906 -2.330 1.00 84.44 116 ASP A N 1
ATOM 972 C CA . ASP A 1 116 ? 24.966 10.695 -2.918 1.00 84.44 116 ASP A CA 1
ATOM 973 C C . ASP A 1 116 ? 24.828 9.613 -1.841 1.00 84.44 116 ASP A C 1
ATOM 975 O O . ASP A 1 116 ? 25.807 9.033 -1.368 1.00 84.44 116 ASP A O 1
ATOM 979 N N . ILE A 1 117 ? 23.579 9.335 -1.469 1.00 86.62 117 ILE A N 1
ATOM 980 C CA . ILE A 1 117 ? 23.243 8.363 -0.430 1.00 86.62 117 ILE A CA 1
ATOM 981 C C . ILE A 1 117 ? 23.716 6.942 -0.770 1.00 86.62 117 ILE A C 1
ATOM 983 O O . ILE A 1 117 ? 23.906 6.124 0.130 1.00 86.62 117 ILE A O 1
ATOM 987 N N . GLU A 1 118 ? 23.907 6.616 -2.051 1.00 86.06 118 GLU A N 1
ATOM 988 C CA . GLU A 1 118 ? 24.396 5.294 -2.447 1.00 86.06 118 GLU A CA 1
ATOM 989 C C . GLU A 1 118 ? 25.889 5.109 -2.178 1.00 86.06 118 GLU A C 1
ATOM 991 O O . GLU A 1 118 ? 26.314 3.973 -1.961 1.00 86.06 118 GLU A O 1
ATOM 996 N N . LEU A 1 119 ? 26.664 6.199 -2.144 1.00 87.44 119 LEU A N 1
ATOM 997 C CA . LEU A 1 119 ? 28.079 6.162 -1.772 1.00 87.44 119 LEU A CA 1
ATOM 998 C C . LEU A 1 119 ? 28.257 5.969 -0.264 1.00 87.44 119 LEU A C 1
ATOM 1000 O O . LEU A 1 119 ? 29.133 5.218 0.156 1.00 87.44 119 LEU A O 1
ATOM 1004 N N . GLU A 1 120 ? 27.417 6.611 0.550 1.00 87.81 120 GLU A N 1
ATOM 1005 C CA . GLU A 1 120 ? 27.491 6.493 2.011 1.00 87.81 120 GLU A CA 1
ATOM 1006 C C . GLU A 1 120 ? 26.876 5.199 2.552 1.00 87.81 120 GLU A C 1
ATOM 1008 O O . GLU A 1 120 ? 27.337 4.664 3.560 1.00 87.81 120 GLU A O 1
ATOM 1013 N N . ILE A 1 121 ? 25.842 4.677 1.885 1.00 86.50 121 ILE A N 1
ATOM 1014 C CA . ILE A 1 121 ? 25.162 3.439 2.276 1.00 86.50 121 ILE A CA 1
ATOM 1015 C C . ILE A 1 121 ? 25.243 2.431 1.112 1.00 86.50 121 ILE A C 1
ATOM 1017 O O . ILE A 1 121 ? 24.243 2.205 0.410 1.00 86.50 121 ILE A O 1
ATOM 1021 N N . PRO A 1 122 ? 26.424 1.823 0.870 1.00 88.25 122 PRO A N 1
ATOM 1022 C CA . PRO A 1 122 ? 26.682 1.021 -0.320 1.00 88.25 122 PRO A CA 1
ATOM 1023 C C . PRO A 1 122 ? 26.147 -0.406 -0.169 1.00 88.25 122 PRO A C 1
ATOM 1025 O O . PRO A 1 122 ? 26.804 -1.310 0.339 1.00 88.25 122 PRO A O 1
ATOM 1028 N N . PHE A 1 123 ? 24.940 -0.627 -0.675 1.00 90.19 123 PHE A N 1
ATOM 1029 C CA . PHE A 1 123 ? 24.410 -1.960 -0.953 1.00 90.19 123 PHE A CA 1
ATOM 1030 C C . PHE A 1 123 ? 23.559 -1.938 -2.223 1.00 90.19 123 PHE A C 1
ATOM 1032 O O . PHE A 1 123 ? 23.121 -0.887 -2.704 1.00 90.19 123 PHE A O 1
ATOM 1039 N N . TRP A 1 124 ? 23.285 -3.116 -2.764 1.00 90.25 124 TRP A N 1
ATOM 1040 C CA . TRP A 1 124 ? 22.461 -3.270 -3.956 1.00 90.25 124 TRP A CA 1
ATOM 1041 C C . TRP A 1 124 ? 21.366 -4.273 -3.658 1.00 90.25 124 TRP A C 1
ATOM 1043 O O . TRP A 1 124 ? 21.594 -5.222 -2.929 1.00 90.25 124 TRP A O 1
ATOM 1053 N N . GLU A 1 125 ? 20.183 -4.057 -4.209 1.00 93.50 125 GLU A N 1
ATOM 1054 C CA . GLU A 1 125 ? 19.106 -5.039 -4.224 1.00 93.50 125 GLU A CA 1
ATOM 1055 C C . GLU A 1 125 ? 18.662 -5.203 -5.674 1.00 93.50 125 GLU A C 1
ATOM 1057 O O . GLU A 1 125 ? 18.704 -4.244 -6.454 1.00 93.50 125 GLU A O 1
ATOM 1062 N N . PHE A 1 126 ? 18.266 -6.413 -6.051 1.00 94.62 126 PHE A N 1
ATOM 1063 C CA . PHE A 1 126 ? 17.968 -6.755 -7.435 1.00 94.62 126 PHE A CA 1
ATOM 1064 C C . PHE A 1 126 ? 16.654 -7.516 -7.547 1.00 94.62 126 PHE A C 1
ATOM 1066 O O . PHE A 1 126 ? 16.377 -8.457 -6.797 1.00 94.62 126 PHE A O 1
ATOM 1073 N N . ILE A 1 127 ? 15.875 -7.126 -8.547 1.00 95.31 127 ILE A N 1
ATOM 1074 C CA . ILE A 1 127 ? 14.704 -7.850 -9.014 1.00 95.31 127 ILE A CA 1
ATOM 1075 C C . ILE A 1 127 ? 14.979 -8.352 -10.427 1.00 95.31 127 ILE A C 1
ATOM 1077 O O . ILE A 1 127 ? 15.441 -7.606 -11.289 1.00 95.31 127 ILE A O 1
ATOM 1081 N N . ASP A 1 128 ? 14.696 -9.624 -10.654 1.00 95.81 128 ASP A N 1
ATOM 1082 C CA . ASP A 1 128 ? 14.692 -10.205 -11.984 1.00 95.81 128 ASP A CA 1
ATOM 1083 C C . ASP A 1 128 ? 13.294 -10.020 -12.585 1.00 95.81 128 ASP A C 1
ATOM 1085 O O . ASP A 1 128 ? 12.287 -10.407 -11.980 1.00 95.81 128 ASP A O 1
ATOM 1089 N N . ILE A 1 129 ? 13.238 -9.410 -13.765 1.00 96.44 129 ILE A N 1
ATOM 1090 C CA . ILE A 1 129 ? 12.016 -9.189 -14.536 1.00 96.44 129 ILE A CA 1
ATOM 1091 C C . ILE A 1 129 ? 12.132 -9.996 -15.824 1.00 96.44 129 ILE A C 1
ATOM 1093 O O . ILE A 1 129 ? 13.004 -9.735 -16.644 1.00 96.44 129 ILE A O 1
ATOM 1097 N N . GLU A 1 130 ? 11.248 -10.962 -16.008 1.00 97.00 130 GLU A N 1
ATOM 1098 C CA . GLU A 1 130 ? 11.143 -11.781 -17.216 1.00 97.00 130 GLU A CA 1
ATOM 1099 C C . GLU A 1 130 ? 9.854 -11.399 -17.959 1.00 97.00 130 GLU A C 1
ATOM 1101 O O . GLU A 1 130 ? 8.852 -11.079 -17.312 1.00 97.00 130 GLU A O 1
ATOM 1106 N N . PHE A 1 131 ? 9.844 -11.436 -19.295 1.00 97.38 131 PHE A N 1
ATOM 1107 C CA . PHE A 1 131 ? 8.652 -11.107 -20.086 1.00 97.38 131 PHE A CA 1
ATOM 1108 C C . PHE A 1 131 ? 8.294 -12.207 -21.082 1.00 97.38 131 PHE A C 1
ATOM 1110 O O . PHE A 1 131 ? 9.065 -12.545 -21.976 1.00 97.38 131 PHE A O 1
ATOM 1117 N N . ASN A 1 132 ? 7.076 -12.726 -20.951 1.00 96.19 132 ASN A N 1
ATOM 1118 C CA . ASN A 1 132 ? 6.456 -13.619 -21.914 1.00 96.19 132 ASN A CA 1
ATOM 1119 C C . ASN A 1 132 ? 5.641 -12.798 -22.921 1.00 96.19 132 ASN A C 1
ATOM 1121 O O . ASN A 1 132 ? 4.511 -12.384 -22.632 1.00 96.19 132 ASN A O 1
ATOM 1125 N N . THR A 1 133 ? 6.206 -12.619 -24.113 1.00 93.75 133 THR A N 1
ATOM 1126 C CA . THR A 1 133 ? 5.612 -11.889 -25.241 1.00 93.75 133 THR A CA 1
ATOM 1127 C C . THR A 1 133 ? 4.245 -12.452 -25.645 1.00 93.75 133 THR A C 1
ATOM 1129 O O . THR A 1 133 ? 3.294 -11.688 -25.801 1.00 93.75 133 THR A O 1
ATOM 1132 N N . ALA A 1 134 ? 4.098 -13.780 -25.727 1.00 92.69 134 ALA A N 1
ATOM 1133 C CA . ALA A 1 134 ? 2.863 -14.430 -26.180 1.00 92.69 134 ALA A CA 1
ATOM 1134 C C . ALA A 1 134 ? 1.678 -14.200 -25.227 1.00 92.69 134 ALA A C 1
ATOM 1136 O O . ALA A 1 134 ? 0.535 -14.078 -25.662 1.00 92.69 134 ALA A O 1
ATOM 1137 N N . LYS A 1 135 ? 1.940 -14.127 -23.917 1.00 94.50 135 LYS A N 1
ATOM 1138 C CA . LYS A 1 135 ? 0.905 -13.929 -22.885 1.00 94.50 135 LYS A CA 1
ATOM 1139 C C . LYS A 1 135 ? 0.809 -12.490 -22.373 1.00 94.50 135 LYS A C 1
ATOM 1141 O O . LYS A 1 135 ? -0.032 -12.227 -21.514 1.00 94.50 135 LYS A O 1
ATOM 1146 N N . ARG A 1 136 ? 1.675 -11.579 -22.841 1.00 95.75 136 ARG A N 1
ATOM 1147 C CA . ARG A 1 136 ? 1.864 -10.230 -22.268 1.00 95.75 136 ARG A CA 1
ATOM 1148 C C . ARG A 1 136 ? 1.971 -10.284 -20.737 1.00 95.75 136 ARG A C 1
ATOM 1150 O O . ARG A 1 136 ? 1.247 -9.600 -20.003 1.00 95.75 136 ARG A O 1
ATOM 1157 N N . LEU A 1 137 ? 2.833 -11.181 -20.263 1.00 97.12 137 LEU A N 1
ATOM 1158 C CA . LEU A 1 137 ? 2.979 -11.524 -18.852 1.00 97.12 137 LEU A CA 1
ATOM 1159 C C . LEU A 1 137 ? 4.408 -11.251 -18.393 1.00 97.12 137 LEU A C 1
ATOM 1161 O O . LEU A 1 137 ? 5.347 -11.851 -18.905 1.00 97.12 137 LEU A O 1
ATOM 1165 N N . PHE A 1 138 ? 4.552 -10.404 -17.382 1.00 97.56 138 PHE A N 1
ATOM 1166 C CA . PHE A 1 138 ? 5.799 -10.241 -16.649 1.00 97.56 138 PHE A CA 1
ATOM 1167 C C . PHE A 1 138 ? 5.871 -11.226 -15.481 1.00 97.56 138 PHE A C 1
ATOM 1169 O O . PHE A 1 138 ? 4.898 -11.394 -14.743 1.00 97.56 138 PHE A O 1
ATOM 1176 N N . LYS A 1 139 ? 7.031 -11.841 -15.269 1.00 97.19 139 LYS A N 1
ATOM 1177 C CA . LYS A 1 139 ? 7.339 -12.641 -14.078 1.00 97.19 139 LYS A CA 1
ATOM 1178 C C . LYS A 1 139 ? 8.403 -11.903 -13.277 1.00 97.19 139 LYS A C 1
ATOM 1180 O O . LYS A 1 139 ? 9.474 -11.594 -13.791 1.00 97.19 139 LYS A O 1
ATOM 1185 N N . PHE A 1 140 ? 8.069 -11.569 -12.037 1.00 96.19 140 PHE A N 1
ATOM 1186 C CA . PHE A 1 140 ? 8.972 -10.901 -11.109 1.00 96.19 140 PHE A CA 1
ATOM 1187 C C . PHE A 1 140 ? 9.523 -11.919 -10.122 1.00 96.19 140 PHE A C 1
ATOM 1189 O O . PHE A 1 140 ? 8.760 -12.677 -9.517 1.00 96.19 140 PHE A O 1
ATOM 1196 N N . THR A 1 141 ? 10.832 -11.866 -9.898 1.00 95.00 141 THR A N 1
ATOM 1197 C CA . THR A 1 141 ? 11.498 -12.680 -8.882 1.00 95.00 141 THR A CA 1
ATOM 1198 C C . THR A 1 141 ? 12.477 -11.826 -8.089 1.00 95.00 141 THR A C 1
ATOM 1200 O O . THR A 1 141 ? 13.286 -11.097 -8.661 1.00 95.00 141 THR A O 1
ATOM 1203 N N . CYS A 1 142 ? 12.418 -11.901 -6.757 1.00 92.94 142 CYS A N 1
ATOM 1204 C CA . CYS A 1 142 ? 13.430 -11.281 -5.904 1.00 92.94 142 CYS A CA 1
ATOM 1205 C C . CYS A 1 142 ? 14.760 -12.010 -6.108 1.00 92.94 142 CYS A C 1
ATOM 1207 O O . CYS A 1 142 ? 14.912 -13.143 -5.661 1.00 92.94 142 CYS A O 1
ATOM 1209 N N . HIS A 1 143 ? 15.702 -11.366 -6.798 1.00 91.69 143 HIS A N 1
ATOM 1210 C CA . HIS A 1 143 ? 17.014 -11.944 -7.065 1.00 91.69 143 HIS A CA 1
ATOM 1211 C C . HIS A 1 143 ? 17.936 -11.786 -5.857 1.00 91.69 143 HIS A C 1
ATOM 1213 O O . HIS A 1 143 ? 18.552 -12.746 -5.403 1.00 91.69 143 HIS A O 1
ATOM 1219 N N . TYR A 1 144 ? 18.001 -10.567 -5.323 1.00 90.56 144 TYR A N 1
ATOM 1220 C CA . TYR A 1 144 ? 18.787 -10.244 -4.140 1.00 90.56 144 TYR A CA 1
ATOM 1221 C C . TYR A 1 144 ? 18.082 -9.185 -3.311 1.00 90.56 144 TYR A C 1
ATOM 1223 O O . TYR A 1 144 ? 17.704 -8.139 -3.843 1.00 90.56 144 TYR A O 1
ATOM 1231 N N . ASN A 1 145 ? 17.966 -9.427 -2.013 1.00 87.94 145 ASN A N 1
ATOM 1232 C CA . ASN A 1 145 ? 17.609 -8.405 -1.048 1.00 87.94 145 ASN A CA 1
ATOM 1233 C C . ASN A 1 145 ? 18.632 -8.375 0.086 1.00 87.94 145 ASN A C 1
ATOM 1235 O O . ASN A 1 145 ? 19.168 -9.403 0.505 1.00 87.94 145 ASN A O 1
ATOM 1239 N N . GLN A 1 146 ? 18.910 -7.174 0.573 1.00 87.06 146 GLN A N 1
ATOM 1240 C CA . GLN A 1 146 ? 19.781 -6.975 1.713 1.00 87.06 146 GLN A CA 1
ATOM 1241 C C . GLN A 1 146 ? 18.943 -7.206 2.964 1.00 87.06 146 GLN A C 1
ATOM 1243 O O . GLN A 1 146 ? 17.985 -6.478 3.229 1.00 87.06 146 GLN A O 1
ATOM 1248 N N . GLN A 1 147 ? 19.306 -8.214 3.755 1.00 82.25 147 GLN A N 1
ATOM 1249 C CA . GLN A 1 147 ? 18.641 -8.414 5.034 1.00 82.25 147 GLN A CA 1
ATOM 1250 C C . GLN A 1 147 ? 19.016 -7.262 5.978 1.00 82.25 147 GLN A C 1
ATOM 1252 O O . GLN A 1 147 ? 20.209 -6.993 6.162 1.00 82.25 147 GLN A O 1
ATOM 1257 N N . PRO A 1 148 ? 18.031 -6.554 6.555 1.00 80.31 148 PRO A N 1
ATOM 1258 C CA . PRO A 1 148 ? 18.300 -5.552 7.575 1.00 80.31 148 PRO A CA 1
ATOM 1259 C C . PRO A 1 148 ? 18.802 -6.220 8.858 1.00 80.31 148 PRO A C 1
ATOM 1261 O O . PRO A 1 148 ? 18.415 -7.343 9.176 1.00 80.31 148 PRO A O 1
ATOM 1264 N N . THR A 1 149 ? 19.566 -5.486 9.665 1.00 80.31 149 THR A N 1
ATOM 1265 C CA . THR A 1 149 ? 19.995 -5.943 10.999 1.00 80.31 149 THR A CA 1
ATOM 1266 C C . THR A 1 149 ? 18.805 -6.193 11.940 1.00 80.31 149 THR A C 1
ATOM 1268 O O . THR A 1 149 ? 18.863 -7.070 12.796 1.00 80.31 149 THR A O 1
ATOM 1271 N N . PHE A 1 150 ? 17.693 -5.465 11.753 1.00 78.06 150 PHE A N 1
ATOM 1272 C CA . PHE A 1 150 ? 16.480 -5.556 12.580 1.00 78.06 150 PHE A CA 1
ATOM 1273 C C . PHE A 1 150 ? 15.214 -5.817 11.737 1.00 78.06 150 PHE A C 1
ATOM 1275 O O . PHE A 1 150 ? 14.339 -4.952 11.642 1.00 78.06 150 PHE A O 1
ATOM 1282 N N . PRO A 1 151 ? 15.064 -6.998 11.111 1.00 73.62 151 PRO A N 1
ATOM 1283 C CA . PRO A 1 151 ? 14.024 -7.248 10.104 1.00 73.62 151 PRO A CA 1
ATOM 1284 C C . PRO A 1 151 ? 12.598 -7.062 10.615 1.00 73.62 151 PRO A C 1
ATOM 1286 O O . PRO A 1 151 ? 11.755 -6.525 9.899 1.00 73.62 151 PRO A O 1
ATOM 1289 N N . GLN A 1 152 ? 12.326 -7.445 11.863 1.00 75.06 152 GLN A N 1
ATOM 1290 C CA . GLN A 1 152 ? 10.987 -7.294 12.436 1.00 75.06 152 GLN A CA 1
ATOM 1291 C C . GLN A 1 152 ? 10.632 -5.832 12.714 1.00 75.06 152 GLN A C 1
ATOM 1293 O O . GLN A 1 152 ? 9.514 -5.416 12.422 1.00 75.06 152 GLN A O 1
ATOM 1298 N N . LEU A 1 153 ? 11.589 -5.040 13.212 1.00 72.19 153 LEU A N 1
ATOM 1299 C CA . LEU A 1 153 ? 11.391 -3.610 13.451 1.00 72.19 153 LEU A CA 1
ATOM 1300 C C . LEU A 1 153 ? 11.027 -2.901 12.146 1.00 72.19 153 LEU A C 1
ATOM 1302 O O . LEU A 1 153 ? 10.025 -2.196 12.070 1.00 72.19 153 LEU A O 1
ATOM 1306 N N . PHE A 1 154 ? 11.803 -3.139 11.092 1.00 73.50 154 PHE A N 1
ATOM 1307 C CA . PHE A 1 154 ? 11.564 -2.486 9.812 1.00 73.50 154 PHE A CA 1
ATOM 1308 C C . PHE A 1 154 ? 10.264 -2.938 9.134 1.00 73.50 154 PHE A C 1
ATOM 1310 O O . PHE A 1 154 ? 9.602 -2.124 8.487 1.00 73.50 154 PHE A O 1
ATOM 1317 N N . LYS A 1 155 ? 9.863 -4.204 9.306 1.00 70.12 155 LYS A N 1
ATOM 1318 C CA . LYS A 1 155 ? 8.572 -4.699 8.816 1.00 70.12 155 LYS A CA 1
ATOM 1319 C C . LYS A 1 155 ? 7.400 -3.970 9.476 1.00 70.12 155 LYS A C 1
ATOM 1321 O O . LYS A 1 155 ? 6.465 -3.570 8.783 1.00 70.12 155 LYS A O 1
ATOM 1326 N N . GLU A 1 156 ? 7.460 -3.760 10.791 1.00 72.44 156 GLU A N 1
ATOM 1327 C CA . GLU A 1 156 ? 6.454 -2.956 11.494 1.00 72.44 156 GLU A CA 1
ATOM 1328 C C . GLU A 1 156 ? 6.476 -1.504 10.995 1.00 72.44 156 GLU A C 1
ATOM 1330 O O . GLU A 1 156 ? 5.425 -0.965 10.643 1.00 72.44 156 GLU A O 1
ATOM 1335 N N . LEU A 1 157 ? 7.666 -0.910 10.838 1.00 72.81 157 LEU A N 1
ATOM 1336 C CA . LEU A 1 157 ? 7.823 0.472 10.384 1.00 72.81 157 LEU A CA 1
ATOM 1337 C C . LEU A 1 157 ? 7.233 0.728 8.991 1.00 72.81 157 LEU A C 1
ATOM 1339 O O . LEU A 1 157 ? 6.468 1.679 8.858 1.00 72.81 157 LEU A O 1
ATOM 1343 N N . VAL A 1 158 ? 7.494 -0.095 7.966 1.00 70.69 158 VAL A N 1
ATOM 1344 C CA . VAL A 1 158 ? 6.961 0.159 6.600 1.00 70.69 158 VAL A CA 1
ATOM 1345 C C . VAL A 1 158 ? 5.439 0.164 6.550 1.00 70.69 158 VAL A C 1
ATOM 1347 O O . VAL A 1 158 ? 4.838 0.904 5.771 1.00 70.69 158 VAL A O 1
ATOM 1350 N N . SER A 1 159 ? 4.805 -0.641 7.396 1.00 68.69 159 SER A N 1
ATOM 1351 C CA . SER A 1 159 ? 3.348 -0.668 7.502 1.00 68.69 159 SER A CA 1
ATOM 1352 C C . SER A 1 159 ? 2.778 0.421 8.421 1.00 68.69 159 SER A C 1
ATOM 1354 O O . SER A 1 159 ? 1.567 0.664 8.389 1.00 68.69 159 SER A O 1
ATOM 1356 N N . SER A 1 160 ? 3.626 1.085 9.216 1.00 74.75 160 SER A N 1
ATOM 1357 C CA . SER A 1 160 ? 3.205 2.083 10.196 1.00 74.75 160 SER A CA 1
ATOM 1358 C C . SER A 1 160 ? 2.708 3.376 9.531 1.00 74.75 160 SER A C 1
ATOM 1360 O O . SER A 1 160 ? 3.254 3.816 8.512 1.00 74.75 160 SER A O 1
ATOM 1362 N N . PRO A 1 161 ? 1.704 4.043 10.124 1.00 71.44 161 PRO A N 1
ATOM 1363 C CA . PRO A 1 161 ? 1.314 5.391 9.725 1.00 71.44 161 PRO A CA 1
ATOM 1364 C C . PRO A 1 161 ? 2.479 6.392 9.717 1.00 71.44 161 PRO A C 1
ATOM 1366 O O . PRO A 1 161 ? 2.523 7.234 8.828 1.00 71.44 161 PRO A O 1
ATOM 1369 N N . SER A 1 162 ? 3.444 6.260 10.633 1.00 71.50 162 SER A N 1
ATOM 1370 C CA . SER A 1 162 ? 4.586 7.175 10.775 1.00 71.50 162 SER A CA 1
ATOM 1371 C C . SER A 1 162 ? 5.525 7.173 9.562 1.00 71.50 162 SER A C 1
ATOM 1373 O O . SER A 1 162 ? 5.987 8.226 9.129 1.00 71.50 162 SER A O 1
ATOM 1375 N N . ILE A 1 163 ? 5.793 6.010 8.956 1.00 75.00 163 ILE A N 1
ATOM 1376 C CA . ILE A 1 163 ? 6.575 5.960 7.706 1.00 75.00 163 ILE A CA 1
ATOM 1377 C C . ILE A 1 163 ? 5.753 6.487 6.528 1.00 75.00 163 ILE A C 1
ATOM 1379 O O . ILE A 1 163 ? 6.289 7.194 5.677 1.00 75.00 163 ILE A O 1
ATOM 1383 N N . LYS A 1 164 ? 4.443 6.204 6.488 1.00 73.19 164 LYS A N 1
ATOM 1384 C CA . LYS A 1 164 ? 3.562 6.748 5.443 1.00 73.19 164 LYS A CA 1
ATOM 1385 C C . LYS A 1 164 ? 3.495 8.278 5.494 1.00 73.19 164 LYS A C 1
ATOM 1387 O O . LYS A 1 164 ? 3.509 8.900 4.438 1.00 73.19 164 LYS A O 1
ATOM 1392 N N . SER A 1 165 ? 3.461 8.883 6.684 1.00 70.62 165 SER A N 1
ATOM 1393 C CA . SER A 1 165 ? 3.478 10.343 6.831 1.00 70.62 165 SER A CA 1
ATOM 1394 C C . SER A 1 165 ? 4.799 10.955 6.374 1.00 70.62 165 SER A C 1
ATOM 1396 O O . SER A 1 165 ? 4.789 12.007 5.744 1.00 70.62 165 SER A O 1
ATOM 1398 N N . ILE A 1 166 ? 5.928 10.282 6.628 1.00 70.81 166 ILE A N 1
ATOM 1399 C CA . ILE A 1 166 ? 7.237 10.705 6.109 1.00 70.81 166 ILE A CA 1
ATOM 1400 C C . ILE A 1 166 ? 7.252 10.638 4.571 1.00 70.81 166 ILE A C 1
ATOM 1402 O O . ILE A 1 166 ? 7.646 11.605 3.926 1.00 70.81 166 ILE A O 1
ATOM 1406 N N . ASP A 1 167 ? 6.772 9.544 3.969 1.00 69.38 167 ASP A N 1
ATOM 1407 C CA . ASP A 1 167 ? 6.698 9.383 2.504 1.00 69.38 167 ASP A CA 1
ATOM 1408 C C . ASP A 1 167 ? 5.789 10.444 1.846 1.00 69.38 167 ASP A C 1
ATOM 1410 O O . ASP A 1 167 ? 6.119 10.983 0.787 1.00 69.38 167 ASP A O 1
ATOM 1414 N N . ASP A 1 168 ? 4.656 10.780 2.476 1.00 70.00 168 ASP A N 1
ATOM 1415 C CA . ASP A 1 168 ? 3.731 11.810 1.985 1.00 70.00 168 ASP A CA 1
ATOM 1416 C C . ASP A 1 168 ? 4.316 13.230 2.119 1.00 70.00 168 ASP A C 1
ATOM 1418 O O . ASP A 1 168 ? 4.267 13.974 1.135 1.00 70.00 168 ASP A O 1
ATOM 1422 N N . PHE A 1 169 ? 4.946 13.564 3.257 1.00 67.81 169 PHE A N 1
ATOM 1423 C CA . PHE A 1 169 ? 5.653 14.840 3.469 1.00 67.81 169 PHE A CA 1
ATOM 1424 C C . PHE A 1 169 ? 6.716 15.073 2.393 1.00 67.81 169 PHE A C 1
ATOM 1426 O O . PHE A 1 169 ? 6.785 16.135 1.777 1.00 67.81 169 PHE A O 1
ATOM 1433 N N . ILE A 1 170 ? 7.519 14.045 2.122 1.00 69.88 170 ILE A N 1
ATOM 1434 C CA . ILE A 1 170 ? 8.588 14.107 1.125 1.00 69.88 170 ILE A CA 1
ATOM 1435 C C . ILE A 1 170 ? 8.040 14.183 -0.308 1.00 69.88 170 ILE A C 1
ATOM 1437 O O . ILE A 1 170 ? 8.673 14.746 -1.203 1.00 69.88 170 ILE A O 1
ATOM 1441 N N . SER A 1 171 ? 6.876 13.589 -0.559 1.00 64.19 171 SER A N 1
ATOM 1442 C CA . SER A 1 171 ? 6.254 13.568 -1.884 1.00 64.19 171 SER A CA 1
ATOM 1443 C C . SER A 1 171 ? 5.504 14.860 -2.234 1.00 64.19 171 SER A C 1
ATOM 1445 O O . SER A 1 171 ? 4.813 14.861 -3.253 1.00 64.19 171 SER A O 1
ATOM 1447 N N . GLU A 1 172 ? 5.591 15.911 -1.406 1.00 62.38 172 GLU A N 1
ATOM 1448 C CA . GLU A 1 172 ? 4.812 17.159 -1.528 1.00 62.38 172 GLU A CA 1
ATOM 1449 C C . GLU A 1 172 ? 3.298 16.905 -1.660 1.00 62.38 172 GLU A C 1
ATOM 1451 O O . GLU A 1 172 ? 2.552 17.683 -2.258 1.00 62.38 172 GLU A O 1
ATOM 1456 N N . LYS A 1 173 ? 2.821 15.779 -1.121 1.00 60.09 173 LYS A N 1
ATOM 1457 C CA . LYS A 1 173 ? 1.388 15.496 -1.059 1.00 60.09 173 LYS A CA 1
ATOM 1458 C C . LYS A 1 173 ? 0.796 16.261 0.113 1.00 60.09 173 LYS A C 1
ATOM 1460 O O . LYS A 1 173 ? 1.469 16.504 1.106 1.00 60.09 173 LYS A O 1
ATOM 1465 N N . ASP A 1 174 ? -0.476 16.625 -0.017 1.00 58.81 174 ASP A N 1
ATOM 1466 C CA . ASP A 1 174 ? -1.196 17.393 0.994 1.00 58.81 174 ASP A CA 1
ATOM 1467 C C . ASP A 1 174 ? -1.048 16.752 2.391 1.00 58.81 174 ASP A C 1
ATOM 1469 O O . ASP A 1 174 ? -1.515 15.634 2.634 1.00 58.81 174 ASP A O 1
ATOM 1473 N N . ASN A 1 175 ? -0.386 17.474 3.304 1.00 61.19 175 ASN A N 1
ATOM 1474 C CA . ASN A 1 175 ? -0.084 17.052 4.679 1.00 61.19 175 ASN A CA 1
ATOM 1475 C C . ASN A 1 175 ? -1.349 16.885 5.549 1.00 61.19 175 ASN A C 1
ATOM 1477 O O . ASN A 1 175 ? -1.260 16.556 6.732 1.00 61.19 175 ASN A O 1
ATOM 1481 N N . ASN A 1 176 ? -2.535 17.100 4.975 1.00 71.81 176 ASN A N 1
ATOM 1482 C CA . ASN A 1 176 ? -3.836 16.943 5.616 1.00 71.81 176 ASN A CA 1
ATOM 1483 C C . ASN A 1 176 ? -4.482 15.561 5.436 1.00 71.81 176 ASN A C 1
ATOM 1485 O O . ASN A 1 176 ? -5.685 15.394 5.664 1.00 71.81 176 ASN A O 1
ATOM 1489 N N . ARG A 1 177 ? -3.723 14.540 5.032 1.00 81.75 177 ARG A N 1
ATOM 1490 C CA . ARG A 1 177 ? -4.276 13.198 4.835 1.00 81.75 177 ARG A CA 1
ATOM 1491 C C . ARG A 1 177 ? -4.442 12.431 6.153 1.00 81.75 177 ARG A C 1
ATOM 1493 O O . ARG A 1 177 ? -3.572 12.422 7.012 1.00 81.75 177 ARG A O 1
ATOM 1500 N N . ILE A 1 178 ? -5.552 11.699 6.264 1.00 86.62 178 ILE A N 1
ATOM 1501 C CA . ILE A 1 178 ? -5.761 10.695 7.317 1.00 86.62 178 ILE A CA 1
ATOM 1502 C C . ILE A 1 178 ? -5.053 9.392 6.924 1.00 86.62 178 ILE A C 1
ATOM 1504 O O . ILE A 1 178 ? -5.404 8.770 5.908 1.00 86.62 178 ILE A O 1
ATOM 1508 N N . HIS A 1 179 ? -4.101 8.948 7.747 1.00 85.12 179 HIS A N 1
ATOM 1509 C CA . HIS A 1 179 ? -3.381 7.692 7.536 1.00 85.12 179 HIS A CA 1
ATOM 1510 C C . HIS A 1 179 ? -4.153 6.526 8.146 1.00 85.12 179 HIS A C 1
ATOM 1512 O O . HIS A 1 179 ? -4.407 6.484 9.348 1.00 85.12 179 HIS A O 1
ATOM 1518 N N . LYS A 1 180 ? -4.524 5.568 7.297 1.00 86.69 180 LYS A N 1
ATOM 1519 C CA . LYS A 1 180 ? -5.377 4.435 7.660 1.00 86.69 180 LYS A CA 1
ATOM 1520 C C . LYS A 1 180 ? -4.534 3.193 7.936 1.00 86.69 180 LYS A C 1
ATOM 1522 O O . LYS A 1 180 ? -3.558 2.920 7.221 1.00 86.69 180 LYS A O 1
ATOM 1527 N N . GLN A 1 181 ? -4.936 2.436 8.951 1.00 87.25 181 GLN A N 1
ATOM 1528 C CA . GLN A 1 181 ? -4.392 1.123 9.265 1.00 87.25 181 GLN A CA 1
ATOM 1529 C C . GLN A 1 181 ? -5.414 0.024 8.941 1.00 87.25 181 GLN A C 1
ATOM 1531 O O . GLN A 1 181 ? -6.619 0.193 9.129 1.00 87.25 181 GLN A O 1
ATOM 1536 N N . ASN A 1 182 ? -4.916 -1.124 8.480 1.00 88.12 182 ASN A N 1
ATOM 1537 C CA . ASN A 1 182 ? -5.707 -2.350 8.403 1.00 88.12 182 ASN A CA 1
ATOM 1538 C C . ASN A 1 182 ? -5.942 -2.949 9.797 1.00 88.12 182 ASN A C 1
ATOM 1540 O O . ASN A 1 182 ? -5.257 -2.603 10.756 1.00 88.12 182 ASN A O 1
ATOM 1544 N N . TRP A 1 183 ? -6.882 -3.891 9.884 1.00 93.94 183 TRP A N 1
ATOM 1545 C CA . TRP A 1 183 ? -7.131 -4.657 11.102 1.00 93.94 183 TRP A CA 1
ATOM 1546 C C . TRP A 1 183 ? -5.884 -5.396 11.591 1.00 93.94 183 TRP A C 1
ATOM 1548 O O . TRP A 1 183 ? -5.151 -6.001 10.803 1.00 93.94 183 TRP A O 1
ATOM 1558 N N . ARG A 1 184 ? -5.682 -5.379 12.907 1.00 93.19 184 ARG A N 1
ATOM 1559 C CA . ARG A 1 184 ? -4.612 -6.075 13.615 1.00 93.19 184 ARG A CA 1
ATOM 1560 C C . ARG A 1 184 ? -5.149 -6.774 14.866 1.00 93.19 184 ARG A C 1
ATOM 1562 O O . ARG A 1 184 ? -6.111 -6.295 15.467 1.00 93.19 184 ARG A O 1
ATOM 1569 N N . PRO A 1 185 ? -4.549 -7.905 15.267 1.00 95.69 185 PRO A N 1
ATOM 1570 C CA . PRO A 1 185 ? -4.963 -8.625 16.464 1.00 95.69 185 PRO A CA 1
ATOM 1571 C C . PRO A 1 185 ? -4.534 -7.874 17.727 1.00 95.69 185 PRO A C 1
ATOM 1573 O O . PRO A 1 185 ? -3.439 -7.310 17.767 1.00 95.69 185 PRO A O 1
ATOM 1576 N N . ARG A 1 186 ? -5.346 -7.929 18.787 1.00 94.75 186 ARG A N 1
ATOM 1577 C CA . ARG A 1 186 ? -5.122 -7.245 20.075 1.00 94.75 186 ARG A CA 1
ATOM 1578 C C . ARG A 1 186 ? -3.708 -7.405 20.617 1.00 94.75 186 ARG A C 1
ATOM 1580 O O . ARG A 1 186 ? -3.127 -6.435 21.080 1.00 94.75 186 ARG A O 1
ATOM 1587 N N . CYS A 1 187 ? -3.094 -8.577 20.500 1.00 91.81 187 CYS A N 1
ATOM 1588 C CA . CYS A 1 187 ? -1.729 -8.804 20.986 1.00 91.81 187 CYS A CA 1
ATOM 1589 C C . CYS A 1 187 ? -0.654 -7.893 20.350 1.00 91.81 187 CYS A C 1
ATOM 1591 O O . CYS A 1 187 ? 0.476 -7.868 20.833 1.00 91.81 187 CYS A O 1
ATOM 1593 N N . LYS A 1 188 ? -0.980 -7.145 19.288 1.00 88.75 188 LYS A N 1
ATOM 1594 C CA . LYS A 1 188 ? -0.061 -6.258 18.566 1.00 88.75 188 LYS A CA 1
ATOM 1595 C C . LYS A 1 188 ? -0.155 -4.781 18.943 1.00 88.75 188 LYS A C 1
ATOM 1597 O O . LYS A 1 188 ? 0.748 -4.047 18.556 1.00 88.75 188 LYS A O 1
ATOM 1602 N N . TYR A 1 189 ? -1.151 -4.328 19.716 1.00 90.69 189 TYR A N 1
ATOM 1603 C CA . TYR A 1 189 ? -1.344 -2.879 19.920 1.00 90.69 189 TYR A CA 1
ATOM 1604 C C . TYR A 1 189 ? -0.156 -2.190 20.606 1.00 90.69 189 TYR A C 1
ATOM 1606 O O . TYR A 1 189 ? 0.098 -1.014 20.363 1.00 90.69 189 TYR A O 1
ATOM 1614 N N . LYS A 1 190 ? 0.612 -2.919 21.426 1.00 87.94 190 LYS A N 1
ATOM 1615 C CA . LYS A 1 190 ? 1.820 -2.391 22.082 1.00 87.94 190 LYS A CA 1
ATOM 1616 C C . LYS A 1 190 ? 2.939 -2.034 21.098 1.00 87.94 190 LYS A C 1
ATOM 1618 O O . LYS A 1 190 ? 3.852 -1.304 21.466 1.00 87.94 190 LYS A O 1
ATOM 1623 N N . ASN A 1 191 ? 2.850 -2.504 19.854 1.00 82.38 191 ASN A N 1
ATOM 1624 C CA . ASN A 1 191 ? 3.799 -2.182 18.792 1.00 82.38 191 ASN A CA 1
ATOM 1625 C C . ASN A 1 191 ? 3.453 -0.869 18.068 1.00 82.38 191 ASN A C 1
ATOM 1627 O O . ASN A 1 191 ? 4.250 -0.407 17.256 1.00 82.38 191 ASN A O 1
ATOM 1631 N N . GLU A 1 192 ? 2.298 -0.253 18.346 1.00 83.06 192 GLU A N 1
ATOM 1632 C CA . GLU A 1 192 ? 1.833 0.975 17.681 1.00 83.06 192 GLU A CA 1
ATOM 1633 C C . GLU A 1 192 ? 2.468 2.234 18.292 1.00 83.06 192 GLU A C 1
ATOM 1635 O O . GLU A 1 192 ? 1.795 3.166 18.745 1.00 83.06 192 GLU A O 1
ATOM 1640 N N . ILE A 1 193 ? 3.799 2.241 18.352 1.00 75.56 193 ILE A N 1
ATOM 1641 C CA . ILE A 1 193 ? 4.588 3.323 18.942 1.00 75.56 193 ILE A CA 1
ATOM 1642 C C . ILE A 1 193 ? 4.353 4.613 18.146 1.00 75.56 193 ILE A C 1
ATOM 1644 O O . ILE A 1 193 ? 4.479 4.641 16.923 1.00 75.56 193 ILE A O 1
ATOM 1648 N N . GLY A 1 194 ? 4.013 5.694 18.853 1.00 76.38 194 GLY A N 1
ATOM 1649 C CA . GLY A 1 194 ? 3.737 6.998 18.242 1.00 76.38 194 GLY A CA 1
ATOM 1650 C C . GLY A 1 194 ? 2.358 7.120 17.585 1.00 76.38 194 GLY A C 1
ATOM 1651 O O . GLY A 1 194 ? 2.101 8.115 16.913 1.00 76.38 194 GLY A O 1
ATOM 1652 N N . ALA A 1 195 ? 1.454 6.149 17.773 1.00 86.00 195 ALA A N 1
ATOM 1653 C CA . ALA A 1 195 ? 0.059 6.278 17.357 1.00 86.00 195 ALA A CA 1
ATOM 1654 C C . ALA A 1 195 ? -0.679 7.301 18.240 1.00 86.00 195 ALA A C 1
ATOM 1656 O O . ALA A 1 195 ? -1.281 6.968 19.269 1.00 86.00 195 ALA A O 1
ATOM 1657 N N . GLU A 1 196 ? -0.609 8.561 17.822 1.00 91.44 196 GLU A N 1
ATOM 1658 C CA . GLU A 1 196 ? -1.227 9.706 18.481 1.00 91.44 196 GLU A CA 1
ATOM 1659 C C . GLU A 1 196 ? -2.305 10.350 17.606 1.00 91.44 196 GLU A C 1
ATOM 1661 O O . GLU A 1 196 ? -2.303 10.193 16.387 1.00 91.44 196 GLU A O 1
ATOM 1666 N N . ASN A 1 197 ? -3.237 11.073 18.234 1.00 94.38 197 ASN A N 1
ATOM 1667 C CA . ASN A 1 197 ? -4.333 11.771 17.554 1.00 94.38 197 ASN A CA 1
ATOM 1668 C C . ASN A 1 197 ? -5.141 10.859 16.607 1.00 94.38 197 ASN A C 1
ATOM 1670 O O . ASN A 1 197 ? -5.169 11.052 15.391 1.00 94.38 197 ASN A O 1
ATOM 1674 N N . VAL A 1 198 ? -5.795 9.840 17.165 1.00 96.38 198 VAL A N 1
ATOM 1675 C CA . VAL A 1 198 ? -6.396 8.754 16.380 1.00 96.38 198 VAL A CA 1
ATOM 1676 C C . VAL A 1 198 ? -7.893 8.590 16.618 1.00 96.38 198 VAL A C 1
ATOM 1678 O O . VAL A 1 198 ? -8.388 8.824 17.720 1.00 96.38 198 VAL A O 1
ATOM 1681 N N . ILE A 1 199 ? -8.587 8.103 15.588 1.00 97.81 199 ILE A N 1
ATOM 1682 C CA . ILE A 1 199 ? -9.900 7.455 15.706 1.00 97.81 199 ILE A CA 1
ATOM 1683 C C . ILE A 1 199 ? -9.682 5.957 15.527 1.00 97.81 199 ILE A C 1
ATOM 1685 O O . ILE A 1 199 ? -9.141 5.538 14.501 1.00 97.81 199 ILE A O 1
ATOM 1689 N N . TYR A 1 200 ? -10.078 5.148 16.501 1.00 97.62 200 TYR A N 1
ATOM 1690 C CA . TYR A 1 200 ? -9.907 3.698 16.471 1.00 97.62 200 TYR A CA 1
ATOM 1691 C C . TYR A 1 200 ? -11.241 2.959 16.458 1.00 97.62 200 TYR A C 1
ATOM 1693 O O . TYR A 1 200 ? -12.283 3.471 16.864 1.00 97.62 200 TYR A O 1
ATOM 1701 N N . THR A 1 201 ? -11.189 1.722 15.981 1.00 98.19 201 THR A N 1
ATOM 1702 C CA . THR A 1 201 ? -12.294 0.771 16.038 1.00 98.19 201 THR A CA 1
ATOM 1703 C C . THR A 1 201 ? -11.789 -0.522 16.653 1.00 98.19 201 THR A C 1
ATOM 1705 O O . THR A 1 201 ? -10.742 -1.024 16.242 1.00 98.19 201 THR A O 1
ATOM 1708 N N . LEU A 1 202 ? -12.538 -1.058 17.610 1.00 98.12 202 LEU A N 1
ATOM 1709 C CA . LEU A 1 202 ? -12.324 -2.369 18.211 1.00 98.12 202 LEU A CA 1
ATOM 1710 C C . LEU A 1 202 ? -13.417 -3.321 17.736 1.00 98.12 202 LEU A C 1
ATOM 1712 O O . LEU A 1 202 ? -14.562 -2.903 17.545 1.00 98.12 202 LEU A O 1
ATOM 1716 N N . ILE A 1 203 ? -13.056 -4.585 17.570 1.00 97.50 203 ILE A N 1
ATOM 1717 C CA . ILE A 1 203 ? -13.992 -5.681 17.336 1.00 97.50 203 ILE A CA 1
ATOM 1718 C C . ILE A 1 203 ? -13.768 -6.734 18.410 1.00 97.50 203 ILE A C 1
ATOM 1720 O O . ILE A 1 203 ? -12.628 -7.022 18.771 1.00 97.50 203 ILE A O 1
ATOM 1724 N N . ASP A 1 204 ? -14.875 -7.279 18.894 1.00 97.25 204 ASP A N 1
ATOM 1725 C CA . ASP A 1 204 ? -14.960 -8.532 19.628 1.00 97.25 204 ASP A CA 1
ATOM 1726 C C . ASP A 1 204 ? -15.672 -9.536 18.721 1.00 97.25 204 ASP A C 1
ATOM 1728 O O . ASP A 1 204 ? -16.884 -9.433 18.498 1.00 97.25 204 ASP A O 1
ATOM 1732 N N . THR A 1 205 ? -14.914 -10.458 18.131 1.00 96.44 205 THR A N 1
ATOM 1733 C CA . THR A 1 205 ? -15.480 -11.418 17.174 1.00 96.44 205 THR A CA 1
ATOM 1734 C C . THR A 1 205 ? -16.361 -12.482 17.832 1.00 96.44 205 THR A C 1
ATOM 1736 O O . THR A 1 205 ? -17.262 -12.998 17.168 1.00 96.44 205 THR A O 1
ATOM 1739 N N . GLU A 1 206 ? -16.156 -12.778 19.120 1.00 95.94 206 GLU A N 1
ATOM 1740 C CA . GLU A 1 206 ? -16.927 -13.774 19.876 1.00 95.94 206 GLU A CA 1
ATOM 1741 C C . GLU A 1 206 ? -18.322 -13.231 20.202 1.00 95.94 206 GLU A C 1
ATOM 1743 O O . GLU A 1 206 ? -19.334 -13.840 19.850 1.00 95.94 206 GLU A O 1
ATOM 1748 N N . ASN A 1 207 ? -18.382 -12.045 20.812 1.00 95.56 207 ASN A N 1
ATOM 1749 C CA . ASN A 1 207 ? -19.639 -11.405 21.216 1.00 95.56 207 ASN A CA 1
ATOM 1750 C C . ASN A 1 207 ? -20.254 -10.547 20.099 1.00 95.56 207 ASN A C 1
ATOM 1752 O O . ASN A 1 207 ? -21.326 -9.974 20.284 1.00 95.56 207 ASN A O 1
ATOM 1756 N N . LYS A 1 208 ? -19.586 -10.463 18.938 1.00 93.94 208 LYS A N 1
ATOM 1757 C CA . LYS A 1 208 ? -19.992 -9.682 17.756 1.00 93.94 208 LYS A CA 1
ATOM 1758 C C . LYS A 1 208 ? -20.207 -8.197 18.067 1.00 93.94 208 LYS A C 1
ATOM 1760 O O . LYS A 1 208 ? -21.135 -7.574 17.554 1.00 93.94 208 LYS A O 1
ATOM 1765 N N . LEU A 1 209 ? -19.336 -7.625 18.896 1.00 95.38 209 LEU A N 1
ATOM 1766 C CA . LEU A 1 209 ? -19.412 -6.221 19.303 1.00 95.38 209 LEU A CA 1
ATOM 1767 C C . LEU A 1 209 ? -18.426 -5.366 18.510 1.00 95.38 209 LEU A C 1
ATOM 1769 O O . LEU A 1 209 ? -17.313 -5.791 18.194 1.00 95.38 209 LEU A O 1
ATOM 1773 N N . ILE A 1 210 ? -18.831 -4.127 18.233 1.00 95.69 210 ILE A N 1
ATOM 1774 C CA . ILE A 1 210 ? -17.983 -3.098 17.633 1.00 95.69 210 ILE A CA 1
ATOM 1775 C C . ILE A 1 210 ? -17.977 -1.886 18.553 1.00 95.69 210 ILE A C 1
ATOM 1777 O O . ILE A 1 210 ? -19.025 -1.435 19.010 1.00 95.69 210 ILE A O 1
ATOM 1781 N N . TYR A 1 211 ? -16.792 -1.336 18.794 1.00 97.19 211 TYR A N 1
ATOM 1782 C CA . TYR A 1 211 ? -16.611 -0.111 19.564 1.00 97.19 211 TYR A CA 1
ATOM 1783 C C . TYR A 1 211 ? -15.799 0.890 18.748 1.00 97.19 211 TYR A C 1
ATOM 1785 O O . TYR A 1 211 ? -14.798 0.528 18.130 1.00 97.19 211 TYR A O 1
ATOM 1793 N N . ILE A 1 212 ? -16.207 2.155 18.760 1.00 97.75 212 ILE A N 1
ATOM 1794 C CA . ILE A 1 212 ? -15.487 3.256 18.117 1.00 97.75 212 ILE A CA 1
ATOM 1795 C C . ILE A 1 212 ? -15.063 4.225 19.213 1.00 97.75 212 ILE A C 1
ATOM 1797 O O . ILE A 1 212 ? -15.856 4.531 20.100 1.00 97.75 212 ILE A O 1
ATOM 1801 N N . GLY A 1 213 ? -13.813 4.678 19.157 1.00 97.38 213 GLY A N 1
ATOM 1802 C CA . GLY A 1 213 ? -13.280 5.612 20.136 1.00 97.38 213 GLY A CA 1
ATOM 1803 C C . GLY A 1 213 ? -12.245 6.572 19.569 1.00 97.38 213 GLY A C 1
ATOM 1804 O O . GLY A 1 213 ? -11.682 6.338 18.498 1.00 97.38 213 GLY A O 1
ATOM 1805 N N . GLU A 1 214 ? -11.936 7.621 20.326 1.00 97.31 214 GLU A N 1
ATOM 1806 C CA . GLU A 1 214 ? -10.780 8.487 20.080 1.00 97.31 214 GLU A CA 1
ATOM 1807 C C . GLU A 1 214 ? -9.668 8.317 21.115 1.00 97.31 214 GLU A C 1
ATOM 1809 O O . GLU A 1 214 ? -9.900 7.910 22.261 1.00 97.31 214 GLU A O 1
ATOM 1814 N N . ALA A 1 215 ? -8.433 8.605 20.705 1.00 96.69 215 ALA A N 1
ATOM 1815 C CA . ALA A 1 215 ? -7.325 8.723 21.639 1.00 96.69 215 ALA A CA 1
ATOM 1816 C C . ALA A 1 215 ? -6.318 9.798 21.225 1.00 96.69 215 ALA A C 1
ATOM 1818 O O . ALA A 1 215 ? -5.892 9.883 20.071 1.00 96.69 215 ALA A O 1
ATOM 1819 N N . LYS A 1 216 ? -5.816 10.532 22.226 1.00 95.06 216 LYS A N 1
ATOM 1820 C CA . LYS A 1 216 ? -4.557 11.284 22.110 1.00 95.06 216 LYS A CA 1
ATOM 1821 C C . LYS A 1 216 ? -3.357 10.354 21.963 1.00 95.06 216 LYS A C 1
ATOM 1823 O O . LYS A 1 216 ? -2.501 10.633 21.141 1.00 95.06 216 LYS A O 1
ATOM 1828 N N . LYS A 1 217 ? -3.314 9.265 22.741 1.00 93.62 217 LYS A N 1
ATOM 1829 C CA . LYS A 1 217 ? -2.268 8.229 22.721 1.00 93.62 217 LYS A CA 1
ATOM 1830 C C . LYS A 1 217 ? -2.920 6.851 22.742 1.00 93.62 217 LYS A C 1
ATOM 1832 O O . LYS A 1 217 ? -3.578 6.506 23.726 1.00 93.62 217 LYS A O 1
ATOM 1837 N N . LEU A 1 218 ? -2.757 6.079 21.667 1.00 94.38 218 LEU A N 1
ATOM 1838 C CA . LEU A 1 218 ? -3.476 4.816 21.471 1.00 94.38 218 LEU A CA 1
ATOM 1839 C C . LEU A 1 218 ? -3.127 3.769 22.539 1.00 94.38 218 LEU A C 1
ATOM 1841 O O . LEU A 1 218 ? -4.027 3.228 23.174 1.00 94.38 218 LEU A O 1
ATOM 1845 N N . ILE A 1 219 ? -1.831 3.528 22.772 1.00 91.81 219 ILE A N 1
ATOM 1846 C CA . ILE A 1 219 ? -1.353 2.493 23.707 1.00 91.81 219 ILE A CA 1
ATOM 1847 C C . ILE A 1 219 ? -1.898 2.748 25.115 1.00 91.81 219 ILE A C 1
ATOM 1849 O O . ILE A 1 219 ? -2.557 1.881 25.679 1.00 91.81 219 ILE A O 1
ATOM 1853 N N . SER A 1 220 ? -1.730 3.969 25.633 1.00 92.94 220 SER A N 1
ATOM 1854 C CA . SER A 1 220 ? -2.246 4.342 26.955 1.00 92.94 220 SER A CA 1
ATOM 1855 C C . SER A 1 220 ? -3.767 4.205 27.045 1.00 92.94 220 SER A C 1
ATOM 1857 O O . SER A 1 220 ? -4.287 3.788 28.075 1.00 92.94 220 SER A O 1
ATOM 1859 N N . ARG A 1 221 ? -4.501 4.529 25.969 1.00 95.38 221 ARG A N 1
ATOM 1860 C CA . ARG A 1 221 ? -5.956 4.344 25.944 1.00 95.38 221 ARG A CA 1
ATOM 1861 C C . ARG A 1 221 ? -6.340 2.868 26.023 1.00 95.38 221 ARG A C 1
ATOM 1863 O O . ARG A 1 221 ? -7.322 2.554 26.682 1.00 95.38 221 ARG A O 1
ATOM 1870 N N . PHE A 1 222 ? -5.602 1.986 25.358 1.00 95.25 222 PHE A N 1
ATOM 1871 C CA . PHE A 1 222 ? -5.887 0.550 25.354 1.00 95.25 222 PHE A CA 1
ATOM 1872 C C . PHE A 1 222 ? -5.479 -0.123 26.666 1.00 95.25 222 PHE A C 1
ATOM 1874 O O . PHE A 1 222 ? -6.201 -0.998 27.139 1.00 95.25 222 PHE A O 1
ATOM 1881 N N . ASP A 1 223 ? -4.384 0.321 27.286 1.00 92.94 223 ASP A N 1
ATOM 1882 C CA . ASP A 1 223 ? -3.942 -0.165 28.599 1.00 92.94 223 ASP A CA 1
ATOM 1883 C C . ASP A 1 223 ? -4.955 0.157 29.712 1.00 92.94 223 ASP A C 1
ATOM 1885 O O . ASP A 1 223 ? -5.131 -0.643 30.629 1.00 92.94 223 ASP A O 1
ATOM 1889 N N . ASN A 1 224 ? -5.683 1.275 29.601 1.00 93.12 224 ASN A N 1
ATOM 1890 C CA . ASN A 1 224 ? -6.765 1.632 30.529 1.00 93.12 224 ASN A CA 1
ATOM 1891 C C . ASN A 1 224 ? -8.012 0.733 30.401 1.00 93.12 224 ASN A C 1
ATOM 1893 O O . ASN A 1 224 ? -8.905 0.796 31.247 1.00 93.12 224 ASN A O 1
ATOM 1897 N N . GLY A 1 225 ? -8.081 -0.097 29.358 1.00 89.88 225 GLY A N 1
ATOM 1898 C CA . GLY A 1 225 ? -9.199 -0.989 29.086 1.00 89.88 225 GLY A CA 1
ATOM 1899 C C . GLY A 1 225 ? -10.454 -0.292 28.551 1.00 89.88 225 GLY A C 1
ATOM 1900 O O . GLY A 1 225 ? -10.562 0.933 28.476 1.00 89.88 225 GLY A O 1
ATOM 1901 N N . HIS A 1 226 ? -11.432 -1.119 28.175 1.00 93.19 226 HIS A N 1
ATOM 1902 C CA . HIS A 1 226 ? -12.712 -0.692 27.610 1.00 93.19 226 HIS A CA 1
ATOM 1903 C C . HIS A 1 226 ? -13.831 -1.509 28.242 1.00 93.19 226 HIS A C 1
ATOM 1905 O O . HIS A 1 226 ? -14.044 -2.659 27.866 1.00 93.19 226 HIS A O 1
ATOM 1911 N N . GLN A 1 227 ? -14.530 -0.931 29.218 1.00 91.69 227 GLN A N 1
ATOM 1912 C CA . GLN A 1 227 ? -15.575 -1.644 29.962 1.00 91.69 227 GLN A CA 1
ATOM 1913 C C . GLN A 1 227 ? -16.721 -2.103 29.050 1.00 91.69 227 GLN A C 1
ATOM 1915 O O . GLN A 1 227 ? -17.195 -3.226 29.188 1.00 91.69 227 GLN A O 1
ATOM 1920 N N . ASP A 1 228 ? -17.088 -1.286 28.059 1.00 92.88 228 ASP A N 1
ATOM 1921 C CA . ASP A 1 228 ? -18.148 -1.597 27.093 1.00 92.88 228 ASP A CA 1
ATOM 1922 C C . ASP A 1 228 ? -17.824 -2.752 26.133 1.00 92.88 228 ASP A C 1
ATOM 1924 O O . ASP A 1 228 ? -18.736 -3.273 25.492 1.00 92.88 228 ASP A O 1
ATOM 1928 N N . ILE A 1 229 ? -16.549 -3.142 26.005 1.00 95.56 229 ILE A N 1
ATOM 1929 C CA . ILE A 1 229 ? -16.097 -4.191 25.078 1.00 95.56 229 ILE A CA 1
ATOM 1930 C C . ILE A 1 229 ? -14.866 -4.943 25.614 1.00 95.56 229 ILE A C 1
ATOM 1932 O O . ILE A 1 229 ? -13.869 -5.118 24.929 1.00 95.56 229 ILE A O 1
ATOM 1936 N N . SER A 1 230 ? -14.887 -5.403 26.862 1.00 94.31 230 SER A N 1
ATOM 1937 C CA . SER A 1 230 ? -13.691 -5.940 27.547 1.00 94.31 230 SER A CA 1
ATOM 1938 C C . SER A 1 230 ? -12.956 -7.083 26.813 1.00 94.31 230 SER A C 1
ATOM 1940 O O . SER A 1 230 ? -11.730 -7.225 26.936 1.00 94.31 230 SER A O 1
ATOM 1942 N N . LYS A 1 231 ? -13.689 -7.860 26.011 1.00 95.88 231 LYS A N 1
ATOM 1943 C CA . LYS A 1 231 ? -13.230 -9.040 25.268 1.00 95.88 231 LYS A CA 1
ATOM 1944 C C . LYS A 1 231 ? -12.821 -8.775 23.809 1.00 95.88 231 LYS A C 1
ATOM 1946 O O . LYS A 1 231 ? -12.571 -9.727 23.080 1.00 95.88 231 LYS A O 1
ATOM 1951 N N . TRP A 1 232 ? -12.672 -7.513 23.392 1.00 97.44 232 TRP A N 1
ATOM 1952 C CA . TRP A 1 232 ? -12.185 -7.188 22.045 1.00 97.44 232 TRP A CA 1
ATOM 1953 C C . TRP A 1 232 ? -10.887 -7.938 21.693 1.00 97.44 232 TRP A C 1
ATOM 1955 O O . TRP A 1 232 ? -9.997 -8.093 22.537 1.00 97.44 232 TRP A O 1
ATOM 1965 N N . ASP A 1 233 ? -10.771 -8.392 20.448 1.00 97.12 233 ASP A N 1
ATOM 1966 C CA . ASP A 1 233 ? -9.695 -9.251 19.942 1.00 97.12 233 ASP A CA 1
ATOM 1967 C C . ASP A 1 233 ? -9.019 -8.693 18.677 1.00 97.12 233 ASP A C 1
ATOM 1969 O O . ASP A 1 233 ? -7.882 -9.069 18.371 1.00 97.12 233 ASP A O 1
ATOM 1973 N N . TYR A 1 234 ? -9.639 -7.715 18.011 1.00 98.00 234 TYR A N 1
ATOM 1974 C CA . TYR A 1 234 ? -9.051 -6.964 16.899 1.00 98.00 234 TYR A CA 1
ATOM 1975 C C . TYR A 1 234 ? -9.208 -5.455 17.067 1.00 98.00 234 TYR A C 1
ATOM 1977 O O . TYR A 1 234 ? -10.157 -4.961 17.674 1.00 98.00 234 TYR A O 1
ATOM 1985 N N . TYR A 1 235 ? -8.283 -4.709 16.468 1.00 97.19 235 TYR A N 1
ATOM 1986 C CA . TYR A 1 235 ? -8.344 -3.257 16.380 1.00 97.19 235 TYR A CA 1
ATOM 1987 C C . TYR A 1 235 ? -7.907 -2.762 15.002 1.00 97.19 235 TYR A C 1
ATOM 1989 O O . TYR A 1 235 ? -7.180 -3.436 14.272 1.00 97.19 235 TYR A O 1
ATOM 1997 N N . LYS A 1 236 ? -8.337 -1.556 14.659 1.00 95.56 236 LYS A N 1
ATOM 1998 C CA . LYS A 1 236 ? -7.748 -0.718 13.610 1.00 95.56 236 LYS A CA 1
ATOM 1999 C C . LYS A 1 236 ? -7.809 0.731 14.062 1.00 95.56 236 LYS A C 1
ATOM 2001 O O . LYS A 1 236 ? -8.627 1.077 14.916 1.00 95.56 236 LYS A O 1
ATOM 2006 N N . TYR A 1 237 ? -7.011 1.597 13.458 1.00 95.38 237 TYR A N 1
ATOM 2007 C CA . TYR A 1 237 ? -7.112 3.027 13.714 1.00 95.38 237 TYR A CA 1
ATOM 2008 C C . TYR A 1 237 ? -6.726 3.872 12.506 1.00 95.38 237 TYR A C 1
ATOM 2010 O O . TYR A 1 237 ? -6.073 3.420 11.564 1.00 95.38 237 TYR A O 1
ATOM 2018 N N . ASN A 1 238 ? -7.164 5.121 12.562 1.00 93.31 238 ASN A N 1
ATOM 2019 C CA . ASN A 1 238 ? -6.869 6.169 11.610 1.00 93.31 238 ASN A CA 1
ATOM 2020 C C . ASN A 1 238 ? -6.133 7.285 12.348 1.00 93.31 238 ASN A C 1
ATOM 2022 O O . ASN A 1 238 ? -6.677 7.838 13.305 1.00 93.31 238 ASN A O 1
ATOM 2026 N N . VAL A 1 239 ? -4.923 7.617 11.905 1.00 92.56 239 VAL A N 1
ATOM 2027 C CA . VAL A 1 239 ? -4.165 8.766 12.416 1.00 92.56 239 VAL A CA 1
ATOM 2028 C C . VAL A 1 239 ? -4.660 10.018 11.720 1.00 92.56 239 VAL A C 1
ATOM 2030 O O . VAL A 1 239 ? -4.633 10.103 10.488 1.00 92.56 239 VAL A O 1
ATOM 2033 N N . LEU A 1 240 ? -5.131 10.973 12.513 1.00 92.00 240 LEU A N 1
ATOM 2034 C CA . LEU A 1 240 ? -5.564 12.267 12.023 1.00 92.00 240 LEU A CA 1
ATOM 2035 C C . LEU A 1 240 ? -4.349 13.197 11.870 1.00 92.00 240 LEU A C 1
ATOM 2037 O O . LEU A 1 240 ? -3.469 13.207 12.736 1.00 92.00 240 LEU A O 1
ATOM 2041 N N . PRO A 1 241 ? -4.305 14.027 10.814 1.00 89.38 241 PRO A N 1
ATOM 2042 C CA . PRO A 1 241 ? -3.324 15.098 10.722 1.00 89.38 241 PRO A CA 1
ATOM 2043 C C . PRO A 1 241 ? -3.509 16.087 11.881 1.00 89.38 241 PRO A C 1
ATOM 2045 O O . PRO A 1 241 ? -4.598 16.224 12.447 1.00 89.38 241 PRO A O 1
ATOM 2048 N N . LYS A 1 242 ? -2.442 16.819 12.212 1.00 86.88 242 LYS A N 1
ATOM 2049 C CA . LYS A 1 242 ? -2.427 17.775 13.332 1.00 86.88 242 LYS A CA 1
ATOM 2050 C C . LYS A 1 242 ? -3.527 18.840 13.229 1.00 86.88 242 LYS A C 1
ATOM 2052 O O . LYS A 1 242 ? -4.104 19.235 14.234 1.00 86.88 242 LYS A O 1
ATOM 2057 N N . SER A 1 243 ? -3.866 19.259 12.013 1.00 89.12 243 SER A N 1
ATOM 2058 C CA . SER A 1 243 ? -4.960 20.201 11.731 1.00 89.12 243 SER A CA 1
ATOM 2059 C C . SER A 1 243 ? -6.333 19.724 12.223 1.00 89.12 243 SER A C 1
ATOM 2061 O O . SER A 1 243 ? -7.174 20.545 12.577 1.00 89.12 243 SER A O 1
ATOM 2063 N N . LEU A 1 244 ? -6.563 18.408 12.273 1.00 92.69 244 LEU A N 1
ATOM 2064 C CA . LEU A 1 244 ? -7.823 17.804 12.707 1.00 92.69 244 LEU A CA 1
ATOM 2065 C C . LEU A 1 244 ? -7.823 17.420 14.190 1.00 92.69 244 LEU A C 1
ATOM 2067 O O . LEU A 1 244 ? -8.822 16.896 14.679 1.00 92.69 244 LEU A O 1
ATOM 2071 N N . GLU A 1 245 ? -6.746 17.701 14.928 1.00 93.12 245 GLU A N 1
ATOM 2072 C CA . GLU A 1 245 ? -6.640 17.357 16.348 1.00 93.12 245 GLU A CA 1
ATOM 2073 C C . GLU A 1 245 ? -7.772 17.975 17.184 1.00 93.12 245 GLU A C 1
ATOM 2075 O O . GLU A 1 245 ? -8.382 17.293 18.010 1.00 93.12 245 GLU A O 1
ATOM 2080 N N . ILE A 1 246 ? -8.113 19.240 16.913 1.00 95.06 246 ILE A N 1
ATOM 2081 C CA . ILE A 1 246 ? -9.201 19.958 17.597 1.00 95.06 246 ILE A CA 1
ATOM 2082 C C . ILE A 1 246 ? -10.592 19.390 17.275 1.00 95.06 246 ILE A C 1
ATOM 2084 O O . ILE A 1 246 ? -11.538 19.602 18.028 1.00 95.06 246 ILE A O 1
ATOM 2088 N N . HIS A 1 247 ? -10.721 18.649 16.172 1.00 96.06 247 HIS A N 1
ATOM 2089 C CA . HIS A 1 247 ? -11.981 18.076 15.699 1.00 96.06 247 HIS A CA 1
ATOM 2090 C C . HIS A 1 247 ? -12.110 16.581 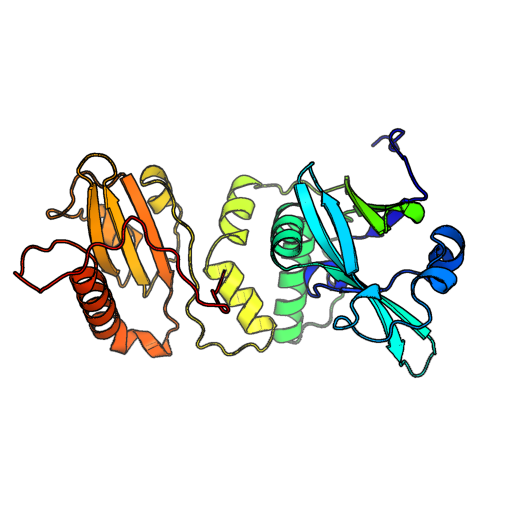16.002 1.00 96.06 247 HIS A C 1
ATOM 2092 O O . HIS A 1 247 ? -13.132 15.984 15.661 1.00 96.06 247 HIS A O 1
ATOM 2098 N N . ARG A 1 248 ? -11.116 15.963 16.653 1.00 96.38 248 ARG A N 1
ATOM 2099 C CA . ARG A 1 248 ? -11.064 14.513 16.886 1.00 96.38 248 ARG A CA 1
ATOM 2100 C C . ARG A 1 248 ? -12.334 13.965 17.555 1.00 96.38 248 ARG A C 1
ATOM 2102 O O . ARG A 1 248 ? -12.904 13.003 17.055 1.00 96.38 248 ARG A O 1
ATOM 2109 N N . LEU A 1 249 ? -12.835 14.622 18.603 1.00 96.31 249 LEU A N 1
ATOM 2110 C CA . LEU A 1 249 ? -14.079 14.221 19.283 1.00 96.31 249 LEU A CA 1
ATOM 2111 C C . LEU A 1 249 ? -15.310 14.323 18.363 1.00 96.31 249 LEU A C 1
ATOM 2113 O O . LEU A 1 249 ? -16.198 13.474 18.390 1.00 96.31 249 LEU A O 1
ATOM 2117 N N . THR A 1 250 ? -15.377 15.358 17.524 1.00 97.25 250 THR A N 1
ATOM 2118 C CA . THR A 1 250 ? -16.472 15.524 16.557 1.00 97.25 250 THR A CA 1
ATOM 2119 C C . THR A 1 250 ? -16.438 14.424 15.495 1.00 97.25 250 THR A C 1
ATOM 2121 O O . THR A 1 250 ? -17.480 13.871 15.151 1.00 97.25 250 THR A O 1
ATOM 2124 N N . LEU A 1 251 ? -15.244 14.063 15.017 1.00 97.00 251 LEU A N 1
ATOM 2125 C CA . LEU A 1 251 ? -15.045 12.984 14.047 1.00 97.00 251 LEU A CA 1
ATOM 2126 C C . LEU A 1 251 ? -15.389 11.607 14.631 1.00 97.00 251 LEU A C 1
ATOM 2128 O O . LEU A 1 251 ? -15.992 10.789 13.941 1.00 97.00 251 LEU A O 1
ATOM 2132 N N . GLU A 1 252 ? -15.059 11.361 15.900 1.00 97.81 252 GLU A N 1
ATOM 2133 C CA . GLU A 1 252 ? -15.489 10.161 16.627 1.00 97.81 252 GLU A CA 1
ATOM 2134 C C . GLU A 1 252 ? -17.017 10.066 16.677 1.00 97.81 252 GLU A C 1
ATOM 2136 O O . GLU A 1 252 ? -17.585 9.046 16.292 1.00 97.81 252 GLU A O 1
ATOM 2141 N N . ARG A 1 253 ? -17.695 11.142 17.095 1.00 97.12 253 ARG A N 1
ATOM 2142 C CA . ARG A 1 253 ? -19.163 11.180 17.189 1.00 97.12 253 ARG A CA 1
ATOM 2143 C C . ARG A 1 253 ? -19.837 10.963 15.839 1.00 97.12 253 ARG A C 1
ATOM 2145 O O . ARG A 1 253 ? -20.840 10.258 15.779 1.00 97.12 253 ARG A O 1
ATOM 2152 N N . MET A 1 254 ? -19.276 11.530 14.771 1.00 97.50 254 MET A N 1
ATOM 2153 C CA . MET A 1 254 ? -19.726 11.273 13.403 1.00 97.50 254 MET A CA 1
ATOM 2154 C C . MET A 1 254 ? -19.601 9.781 13.063 1.00 97.50 254 MET A C 1
ATOM 2156 O O . MET A 1 254 ? -20.589 9.161 12.683 1.00 97.50 254 MET A O 1
ATOM 2160 N N . ALA A 1 255 ? -18.431 9.176 13.294 1.00 96.56 255 ALA A N 1
ATOM 2161 C CA . ALA A 1 255 ? -18.202 7.758 13.013 1.00 96.56 255 ALA A CA 1
ATOM 2162 C C . ALA A 1 255 ? -19.113 6.827 13.837 1.00 96.56 255 ALA A C 1
ATOM 2164 O O . ALA A 1 255 ? -19.633 5.848 13.301 1.00 96.56 255 ALA A O 1
ATOM 2165 N N . ILE A 1 256 ? -19.344 7.135 15.120 1.00 96.69 256 ILE A N 1
ATOM 2166 C CA . ILE A 1 256 ? -20.303 6.415 15.973 1.00 96.69 256 ILE A CA 1
ATOM 2167 C C . ILE A 1 256 ? -21.712 6.525 15.389 1.00 96.69 256 ILE A C 1
ATOM 2169 O O . ILE A 1 256 ? -22.404 5.514 15.264 1.00 96.69 256 ILE A O 1
ATOM 2173 N N . ARG A 1 257 ? -22.141 7.736 15.012 1.00 96.00 257 ARG A N 1
ATOM 2174 C CA . ARG A 1 257 ? -23.492 7.979 14.495 1.00 96.00 257 ARG A CA 1
ATOM 2175 C C . ARG A 1 257 ? -23.744 7.266 13.169 1.00 96.00 257 ARG A C 1
ATOM 2177 O O . ARG A 1 257 ? -24.837 6.718 12.996 1.00 96.00 257 ARG A O 1
ATOM 2184 N N . ASP A 1 258 ? -22.758 7.269 12.277 1.00 94.25 258 ASP A N 1
ATOM 2185 C CA . ASP A 1 258 ? -22.808 6.557 11.001 1.00 94.25 258 ASP A CA 1
ATOM 2186 C C . ASP A 1 258 ? -22.924 5.051 11.247 1.00 94.25 258 ASP A C 1
ATOM 2188 O O . ASP A 1 258 ? -23.805 4.394 10.698 1.00 94.25 258 ASP A O 1
ATOM 2192 N N . MET A 1 259 ? -22.107 4.500 12.147 1.00 94.19 259 MET A N 1
ATOM 2193 C CA . MET A 1 259 ? -22.140 3.069 12.444 1.00 94.19 259 MET A CA 1
ATOM 2194 C C . MET A 1 259 ? -23.446 2.637 13.124 1.00 94.19 259 MET A C 1
ATOM 2196 O O . MET A 1 259 ? -23.992 1.590 12.786 1.00 94.19 259 MET A O 1
ATOM 2200 N N . ALA A 1 260 ? -24.005 3.468 14.008 1.00 94.56 260 ALA A N 1
ATOM 2201 C CA . ALA A 1 260 ? -25.304 3.223 14.637 1.00 94.56 260 ALA A CA 1
ATOM 2202 C C . ALA A 1 260 ? -26.476 3.210 13.637 1.00 94.56 260 ALA A C 1
ATOM 2204 O O . ALA A 1 260 ? -27.530 2.669 13.948 1.00 94.56 260 ALA A O 1
ATOM 2205 N N . SER A 1 261 ? -26.314 3.781 12.437 1.00 93.56 261 SER A N 1
ATOM 2206 C CA . SER A 1 261 ? -27.322 3.674 11.368 1.00 93.56 261 SER A CA 1
ATOM 2207 C C . SER A 1 261 ? -27.278 2.340 10.613 1.00 93.56 261 SER A C 1
ATOM 2209 O O . SER A 1 261 ? -28.239 1.982 9.935 1.00 93.56 261 SER A O 1
ATOM 2211 N N . PHE A 1 262 ? -26.182 1.589 10.742 1.00 92.88 262 PHE A N 1
ATOM 2212 C CA . PHE A 1 262 ? -25.979 0.308 10.062 1.00 92.88 262 PHE A CA 1
ATOM 2213 C C . PHE A 1 262 ? -26.031 -0.895 11.004 1.00 92.88 262 PHE A C 1
ATOM 2215 O O . PHE A 1 262 ? -26.198 -2.023 10.545 1.00 92.88 262 PHE A O 1
ATOM 2222 N N . LEU A 1 263 ? -25.855 -0.666 12.306 1.00 91.94 263 LEU A N 1
ATOM 2223 C CA . LEU A 1 263 ? -25.780 -1.705 13.325 1.00 91.94 263 LEU A CA 1
ATOM 2224 C C . LEU A 1 263 ? -26.799 -1.467 14.435 1.00 91.94 263 LEU A C 1
ATOM 2226 O O . LEU A 1 263 ? -27.113 -0.328 14.795 1.00 91.94 263 LEU A O 1
ATOM 2230 N N . GLU A 1 264 ? -27.252 -2.568 15.026 1.00 91.56 264 GLU A N 1
ATOM 2231 C CA . GLU A 1 264 ? -27.988 -2.538 16.282 1.00 91.56 264 GLU A CA 1
ATOM 2232 C C . GLU A 1 264 ? -27.154 -1.837 17.364 1.00 91.56 264 GLU A C 1
ATOM 2234 O O . GLU A 1 264 ? -25.932 -1.996 17.450 1.00 91.56 264 GLU A O 1
ATOM 2239 N N . ASN A 1 265 ? -27.806 -0.990 18.155 1.00 92.12 265 ASN A N 1
ATOM 2240 C CA . ASN A 1 265 ? -27.142 -0.083 19.078 1.00 92.12 265 ASN A CA 1
ATOM 2241 C C . ASN A 1 265 ? -27.976 0.112 20.347 1.00 92.12 265 ASN A C 1
ATOM 2243 O O . ASN A 1 265 ? -29.189 -0.058 20.343 1.00 92.12 265 ASN A O 1
ATOM 2247 N N . LYS A 1 266 ? -27.311 0.519 21.433 1.00 89.31 266 LYS A N 1
ATOM 2248 C CA . LYS A 1 266 ? -27.923 0.703 22.761 1.00 89.31 266 LYS A CA 1
ATOM 2249 C C . LYS A 1 266 ? -28.783 1.973 22.889 1.00 89.31 266 LYS A C 1
ATOM 2251 O O . LYS A 1 266 ? -29.245 2.271 23.983 1.00 89.31 266 LYS A O 1
ATOM 2256 N N . SER A 1 267 ? -28.905 2.776 21.833 1.00 88.56 267 SER A N 1
ATOM 2257 C CA . SER A 1 267 ? -29.510 4.116 21.882 1.00 88.56 267 SER A CA 1
ATOM 2258 C C . SER A 1 267 ? -30.780 4.226 21.040 1.00 88.56 267 SER A C 1
ATOM 2260 O O . SER A 1 267 ? -31.161 5.339 20.682 1.00 88.56 267 SER A O 1
ATOM 2262 N N . ASP A 1 268 ? -31.395 3.089 20.696 1.00 87.38 268 ASP A N 1
ATOM 2263 C CA . ASP A 1 268 ? -32.626 2.984 19.899 1.00 87.38 268 ASP A CA 1
ATOM 2264 C C . ASP A 1 268 ? -32.592 3.797 18.595 1.00 87.38 268 ASP A C 1
ATOM 2266 O O . ASP A 1 268 ? -33.617 4.234 18.068 1.00 87.38 268 ASP A O 1
ATOM 2270 N N . ILE A 1 269 ? -31.394 4.012 18.043 1.00 91.69 269 ILE A N 1
ATOM 2271 C CA . ILE A 1 269 ? -31.240 4.687 16.761 1.00 91.69 269 ILE A CA 1
ATOM 2272 C C . ILE A 1 269 ? -31.702 3.706 15.678 1.00 91.69 269 ILE A C 1
ATOM 2274 O O . ILE A 1 269 ? -31.169 2.590 15.618 1.00 91.69 269 ILE A O 1
ATOM 2278 N N . PRO A 1 270 ? -32.636 4.108 14.793 1.00 92.75 270 PRO A N 1
ATOM 2279 C CA . PRO A 1 270 ? -33.050 3.274 13.676 1.00 92.75 270 PRO A CA 1
ATOM 2280 C C . PRO A 1 270 ? -31.845 2.855 12.836 1.00 92.75 270 PRO A C 1
ATOM 2282 O O . PRO A 1 270 ? -31.025 3.697 12.452 1.00 92.75 270 PRO A O 1
ATOM 2285 N N . ASN A 1 271 ? -31.760 1.559 12.546 1.00 93.19 271 ASN A N 1
ATOM 2286 C CA . ASN A 1 271 ? -30.675 0.981 11.769 1.00 93.19 271 ASN A CA 1
ATOM 2287 C C . ASN A 1 271 ? -31.201 0.128 10.610 1.00 93.19 271 ASN A C 1
ATOM 2289 O O . ASN A 1 271 ? -32.334 -0.353 10.632 1.00 93.19 271 ASN A O 1
ATOM 2293 N N . ILE A 1 272 ? -30.358 -0.044 9.594 1.00 92.62 272 ILE A N 1
ATOM 2294 C CA . ILE A 1 272 ? -30.572 -0.979 8.490 1.00 92.62 272 ILE A CA 1
ATOM 2295 C C . ILE A 1 272 ? -29.406 -1.963 8.512 1.00 92.62 272 ILE A C 1
ATOM 2297 O O . ILE A 1 272 ? -28.268 -1.572 8.257 1.00 92.62 272 ILE A O 1
ATOM 2301 N N . GLY A 1 273 ? -29.684 -3.235 8.802 1.00 87.56 273 GLY A N 1
ATOM 2302 C CA . GLY A 1 273 ? -28.675 -4.291 8.766 1.00 87.56 273 GLY A CA 1
ATOM 2303 C C . GLY A 1 273 ? -28.152 -4.507 7.345 1.00 87.56 273 GLY A C 1
ATOM 2304 O O . GLY A 1 273 ? -28.912 -4.844 6.440 1.00 87.56 273 GLY A O 1
ATOM 2305 N N . ILE A 1 274 ? -26.846 -4.318 7.148 1.00 90.25 274 ILE A N 1
ATOM 2306 C CA . ILE A 1 274 ? -26.199 -4.354 5.823 1.00 90.25 274 ILE A CA 1
ATOM 2307 C C . ILE A 1 274 ? -25.223 -5.526 5.637 1.00 90.25 274 ILE A C 1
ATOM 2309 O O . ILE A 1 274 ? -24.353 -5.469 4.770 1.00 90.25 274 ILE A O 1
ATOM 2313 N N . SER A 1 275 ? -25.354 -6.593 6.427 1.00 86.19 275 SER A N 1
ATOM 2314 C CA . SER A 1 275 ? -24.455 -7.763 6.416 1.00 86.19 275 SER A CA 1
ATOM 2315 C C . SER A 1 275 ? -24.241 -8.355 5.017 1.00 86.19 275 SER A C 1
ATOM 2317 O O . SER A 1 275 ? -23.131 -8.760 4.681 1.00 86.19 275 SER A O 1
ATOM 2319 N N . ASP A 1 276 ? -25.297 -8.358 4.198 1.00 90.81 276 ASP A N 1
ATOM 2320 C CA . ASP A 1 276 ? -25.316 -8.975 2.866 1.00 90.81 276 ASP A CA 1
ATOM 2321 C C . ASP A 1 276 ? -25.045 -7.978 1.721 1.00 90.81 276 ASP A C 1
ATOM 2323 O O . ASP A 1 276 ? -25.057 -8.338 0.540 1.00 90.81 276 ASP A O 1
ATOM 2327 N N . TYR A 1 277 ? -24.787 -6.707 2.044 1.00 91.56 277 TYR A N 1
ATOM 2328 C CA . TYR A 1 277 ? -24.578 -5.644 1.064 1.00 91.56 277 TYR A CA 1
ATOM 2329 C C . TYR A 1 277 ? -23.097 -5.532 0.675 1.00 91.56 277 TYR A C 1
ATOM 2331 O O . TYR A 1 277 ? -22.186 -5.846 1.441 1.00 91.56 277 TYR A O 1
ATOM 2339 N N . LYS A 1 278 ? -22.833 -5.030 -0.537 1.00 92.38 278 LYS A N 1
ATOM 2340 C CA . LYS A 1 278 ? -21.475 -4.742 -1.027 1.00 92.38 278 LYS A CA 1
ATOM 2341 C C . LYS A 1 278 ? -21.285 -3.243 -1.220 1.00 92.38 278 LYS A C 1
ATOM 2343 O O . LYS A 1 278 ? -22.132 -2.577 -1.809 1.00 92.38 278 LYS A O 1
ATOM 2348 N N . LEU A 1 279 ? -20.139 -2.724 -0.780 1.00 91.88 279 LEU A N 1
ATOM 2349 C CA . LEU A 1 279 ? -19.778 -1.323 -0.986 1.00 91.88 279 LEU A CA 1
ATOM 2350 C C . LEU A 1 279 ? -19.498 -1.057 -2.476 1.00 91.88 279 LEU A C 1
ATOM 2352 O O . LEU A 1 279 ? -18.599 -1.661 -3.057 1.00 91.88 279 LEU A O 1
ATOM 2356 N N . ALA A 1 280 ? -20.252 -0.140 -3.088 1.00 94.50 280 ALA A N 1
ATOM 2357 C CA . ALA A 1 280 ? -20.176 0.152 -4.525 1.00 94.50 280 ALA A CA 1
ATOM 2358 C C . ALA A 1 280 ? -19.185 1.278 -4.896 1.00 94.50 280 ALA A C 1
ATOM 2360 O O . ALA A 1 280 ? -18.993 1.584 -6.077 1.00 94.50 280 ALA A O 1
ATOM 2361 N N . ASN A 1 281 ? -18.562 1.933 -3.910 1.00 92.81 281 ASN A N 1
ATOM 2362 C CA . ASN A 1 281 ? -17.673 3.073 -4.134 1.00 92.81 281 ASN A CA 1
ATOM 2363 C C . ASN A 1 281 ? -16.468 2.687 -5.005 1.00 92.81 281 ASN A C 1
ATOM 2365 O O . ASN A 1 281 ? -15.709 1.777 -4.685 1.00 92.81 281 ASN A O 1
ATOM 2369 N N . ARG A 1 282 ? -16.236 3.449 -6.083 1.00 87.00 282 ARG A N 1
ATOM 2370 C CA . ARG A 1 282 ? -15.067 3.261 -6.964 1.00 87.00 282 ARG A CA 1
ATOM 2371 C C . ARG A 1 282 ? -13.756 3.711 -6.317 1.00 87.00 282 ARG A C 1
ATOM 2373 O O . ARG A 1 282 ? -12.698 3.174 -6.629 1.00 87.00 282 ARG A O 1
ATOM 2380 N N . LYS A 1 283 ? -13.819 4.731 -5.457 1.00 84.38 283 LYS A N 1
ATOM 2381 C CA . LYS A 1 283 ? -12.665 5.291 -4.746 1.00 84.38 283 LYS A CA 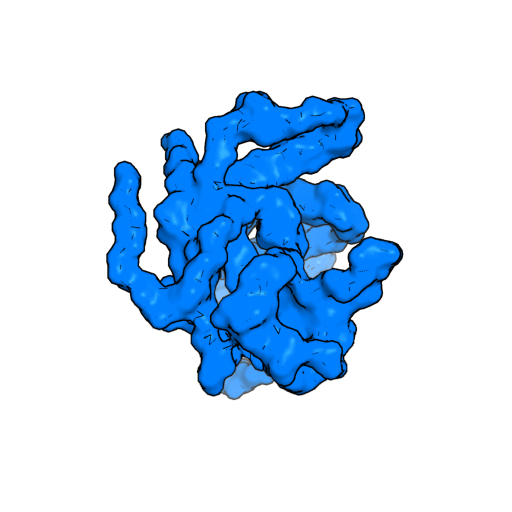1
ATOM 2382 C C . LYS A 1 283 ? -12.695 4.808 -3.299 1.00 84.38 283 LYS A C 1
ATOM 2384 O O . LYS A 1 283 ? -13.569 5.217 -2.542 1.00 84.38 283 LYS A O 1
ATOM 2389 N N . ILE A 1 284 ? -11.751 3.940 -2.949 1.00 82.50 284 ILE A N 1
ATOM 2390 C CA . ILE A 1 284 ? -11.527 3.438 -1.592 1.00 82.50 284 ILE A CA 1
ATOM 2391 C C . ILE A 1 284 ? -10.035 3.594 -1.309 1.00 82.50 284 ILE A C 1
ATOM 2393 O O . ILE A 1 284 ? -9.204 3.009 -2.009 1.00 82.50 284 ILE A O 1
ATOM 2397 N N . ASP A 1 285 ? -9.699 4.403 -0.308 1.00 74.38 285 ASP A N 1
ATOM 2398 C CA . ASP A 1 285 ? -8.313 4.599 0.107 1.00 74.38 285 ASP A CA 1
ATOM 2399 C C . ASP A 1 285 ? -7.773 3.319 0.755 1.00 74.38 285 ASP A C 1
ATOM 2401 O O . ASP A 1 285 ? -8.364 2.815 1.710 1.00 74.38 285 ASP A O 1
ATOM 2405 N N . LYS A 1 286 ? -6.643 2.825 0.241 1.00 59.44 286 LYS A N 1
ATOM 2406 C CA . LYS A 1 286 ? -5.870 1.712 0.813 1.00 59.44 286 LYS A CA 1
ATOM 2407 C C . LYS A 1 286 ? -4.762 2.216 1.736 1.00 59.44 286 LYS A C 1
ATOM 2409 O O . LYS A 1 286 ? -4.240 3.326 1.471 1.00 59.44 286 LYS A O 1
#

Secondary structure (DSSP, 8-state):
-PPPS---S-EEEEE--HHHHHSSEEEPPTTHHHHTTHHHHHTT---TTSGGGEEEEEETTEEEEEEEEEE--TT--EEEEEE-HHHHHHHHHHTHHHHHHHHHHHHHHHTT----HHHHS----EEEEEEETTTTEEEEEEEE-PPPSSHHHHHHHHHSHHHHHHHHHHTT--TTPPEE---EEGGGGGG-TT-EEEEEEEEETTTTEEEEEEEEEHHHHHHT--GGGTT--EEEEEEPPGGGGGGHHHHHHHHHHHHHHHS--TT-------TT-----S----

Radius of gyration: 23.06 Å; chains: 1; bounding box: 61×42×63 Å

Foldseek 3Di:
DDDDPPADFDKDKDWDALCVLLALKDWDDPVCCVRLVVCVQEVVFADQPDPSQKAWEADPNDIFIWGWYWYDDPVDIIIMIGTDPVVSLVVCLQQVVNNVLSLVCLVCVVVVHDDDSCVVVPDIWIWMWGADNVRSYIYIDGPDHDCDPCSVLSNLVSQALVVVLSSCVSVVHDNQDKRWHDKDWPVCQVVNPPQAFKWKWFAQPVVGDIDIDTGRDRVVVPVVADPVCRRTTMMIMIHGRPVCSVVSVVVSVVVVLVVVQQDPDPPPDHHDPCPPPDDPDPDDDD

Sequence (286 aa):
MNERSDIEFPIWRKKVDQSFLKEKVTPIPKWLWPVWNIEELFSSVESISDVNSKVSIVFEKKKYFGNVYFSQRKSGKICRFSFEQPLHSILKEKFLMSYMRSLEGQLRRSSGEKVDIELEIPFWEFIDIEFNTAKRLFKFTCHYNQQPTFPQLFKELVSSPSIKSIDDFISEKDNNRIHKQNWRPRCKYKNEIGAENVIYTLIDTENKLIYIGEAKKLISRFDNGHQDISKWDYYKYNVLPKSLEIHRLTLERMAIRDMASFLENKSDIPNIGISDYKLANRKIDK

Organism: NCBI:txid1481914

pLDDT: mean 88.79, std 8.76, range [54.09, 98.19]